Protein AF-A0A6L4WXN9-F1 (afdb_monomer_lite)

Foldseek 3Di:
DPDPVVVVVVVLVDLQWDQDPVQRKTDGNPVDDAPSSVVVLCVVVVVCVVVVQDWDQDPNRIIGSDDDDDDPVVVVVVVVVLVVLLPAQEEECPDDDDRSYDYNPQWDKDFDADDDDPVQWQEEEDADLSLVVLVVVHDVPQQVHAYAYLASVSVVSSVSSNRHHDYYDPPSDQASSLVVCLVVQPPTQYEYRDAPDDDDCNVVSCVVSVGNYDYDHGIYIGGDPVSLPDDRDFLHEYEFQALVSQVSCVVRDDDDPNYAAEYLDDRNVVSHPPPHDYHYFPHNDPNSSSVVVVVPD

Structure (mmCIF, N/CA/C/O backbone):
data_AF-A0A6L4WXN9-F1
#
_entry.id   AF-A0A6L4WXN9-F1
#
loop_
_atom_site.group_PDB
_atom_site.id
_atom_site.type_symbol
_atom_site.label_atom_id
_atom_site.label_alt_id
_atom_site.label_comp_id
_atom_site.label_asym_id
_atom_site.label_entity_id
_atom_site.label_seq_id
_atom_site.pdbx_PDB_ins_code
_atom_site.Cartn_x
_atom_site.Cartn_y
_atom_site.Cartn_z
_atom_site.occupancy
_atom_site.B_iso_or_equiv
_atom_site.auth_seq_id
_atom_site.auth_comp_id
_atom_site.auth_asym_id
_atom_site.auth_atom_id
_atom_site.pdbx_PDB_model_num
ATOM 1 N N . MET A 1 1 ? 21.691 -17.950 28.953 1.00 44.75 1 MET A N 1
ATOM 2 C CA . MET A 1 1 ? 20.361 -18.224 28.371 1.00 44.75 1 MET A CA 1
ATOM 3 C C . MET A 1 1 ? 20.438 -17.814 26.908 1.00 44.75 1 MET A C 1
ATOM 5 O O . MET A 1 1 ? 20.711 -16.650 26.653 1.00 44.75 1 MET A O 1
ATOM 9 N N . ASN A 1 2 ? 20.356 -18.752 25.961 1.00 53.41 2 ASN A N 1
ATOM 10 C CA . ASN A 1 2 ? 20.457 -18.426 24.533 1.00 53.41 2 ASN A CA 1
ATOM 11 C C . ASN A 1 2 ? 19.121 -17.820 24.085 1.00 53.41 2 ASN A C 1
ATOM 13 O O . ASN A 1 2 ? 18.179 -18.547 23.780 1.00 53.41 2 ASN A O 1
ATOM 17 N N . ILE A 1 3 ? 19.009 -16.492 24.129 1.00 63.72 3 ILE A N 1
ATOM 18 C CA . ILE A 1 3 ? 17.813 -15.795 23.655 1.00 63.72 3 ILE A CA 1
ATOM 19 C C . ILE A 1 3 ? 17.766 -15.934 22.135 1.00 63.72 3 ILE A C 1
ATOM 21 O O . ILE A 1 3 ? 18.670 -15.490 21.425 1.00 63.72 3 ILE A O 1
ATOM 25 N N . ASN A 1 4 ? 16.699 -16.545 21.623 1.00 78.62 4 ASN A N 1
ATOM 26 C CA . ASN A 1 4 ? 16.418 -16.547 20.198 1.00 78.62 4 ASN A CA 1
ATOM 27 C C . ASN A 1 4 ? 16.046 -15.118 19.776 1.00 78.62 4 ASN A C 1
ATOM 29 O O . ASN A 1 4 ? 14.919 -14.670 19.994 1.00 78.62 4 ASN A O 1
ATOM 33 N N . ILE A 1 5 ? 17.001 -14.399 19.176 1.00 75.75 5 ILE A N 1
ATOM 34 C CA . ILE A 1 5 ? 16.841 -12.996 18.757 1.00 75.75 5 ILE A CA 1
ATOM 35 C C . ILE A 1 5 ? 15.572 -12.819 17.916 1.00 75.75 5 ILE A C 1
ATOM 37 O O . ILE A 1 5 ? 14.841 -11.852 18.101 1.00 75.75 5 ILE A O 1
ATOM 41 N N . LYS A 1 6 ? 15.243 -13.777 17.044 1.00 75.00 6 LYS A N 1
ATOM 42 C CA . LYS A 1 6 ? 14.054 -13.696 16.190 1.00 75.00 6 LYS A CA 1
ATOM 43 C C . LYS A 1 6 ? 12.753 -13.710 16.998 1.00 75.00 6 LYS A C 1
ATOM 45 O O . LYS A 1 6 ? 11.853 -12.923 16.712 1.00 75.00 6 LYS A O 1
ATOM 50 N N . GLU A 1 7 ? 12.640 -14.584 17.995 1.00 79.44 7 GLU A N 1
ATOM 51 C CA . GLU A 1 7 ? 11.461 -14.643 18.873 1.00 79.44 7 GLU A CA 1
ATOM 52 C C . GLU A 1 7 ? 11.371 -13.416 19.775 1.00 79.44 7 GLU A C 1
ATOM 54 O O . GLU A 1 7 ? 10.298 -12.826 19.913 1.00 79.44 7 GLU A O 1
ATOM 59 N N . PHE A 1 8 ? 12.511 -12.979 20.309 1.00 83.69 8 PHE A N 1
ATOM 60 C CA . PHE A 1 8 ? 12.607 -11.763 21.101 1.00 83.69 8 PHE A CA 1
ATOM 61 C C . PHE A 1 8 ? 12.123 -10.539 20.317 1.00 83.69 8 PHE A C 1
ATOM 63 O O . PHE A 1 8 ? 11.223 -9.836 20.768 1.00 83.69 8 PHE A O 1
ATOM 70 N N . ILE A 1 9 ? 12.635 -10.322 19.105 1.00 80.75 9 ILE A N 1
ATOM 71 C CA . ILE A 1 9 ? 12.202 -9.216 18.246 1.00 80.75 9 ILE A CA 1
ATOM 72 C C . ILE A 1 9 ? 10.716 -9.321 17.907 1.00 80.75 9 ILE A C 1
ATOM 74 O O . ILE A 1 9 ? 10.008 -8.314 17.960 1.00 80.75 9 ILE A O 1
ATOM 78 N N . LYS A 1 10 ? 10.218 -10.525 17.605 1.00 79.00 10 LYS A N 1
ATOM 79 C CA . LYS A 1 10 ? 8.794 -10.733 17.317 1.00 79.00 10 LYS A CA 1
ATOM 80 C C . LYS A 1 10 ? 7.913 -10.318 18.500 1.00 79.00 10 LYS A C 1
ATOM 82 O O . LYS A 1 10 ? 6.868 -9.713 18.283 1.00 79.00 10 LYS A O 1
ATOM 87 N N . SER A 1 11 ? 8.353 -10.564 19.737 1.00 81.19 11 SER A N 1
ATOM 88 C CA . SER A 1 11 ? 7.629 -10.156 20.952 1.00 81.19 11 SER A CA 1
ATOM 89 C C . SER A 1 11 ? 7.517 -8.635 21.126 1.00 81.19 11 SER A C 1
ATOM 91 O O . SER A 1 11 ? 6.593 -8.146 21.777 1.00 81.19 11 SER A O 1
ATOM 93 N N . LEU A 1 12 ? 8.418 -7.861 20.510 1.00 82.06 12 LEU A N 1
ATOM 94 C CA . LEU A 1 12 ? 8.406 -6.404 20.615 1.00 82.06 12 LEU A CA 1
ATOM 95 C C . LEU A 1 12 ? 7.290 -5.752 19.785 1.00 82.06 12 LEU A C 1
ATOM 97 O O . LEU A 1 12 ? 7.086 -4.545 19.943 1.00 82.06 12 LEU A O 1
ATOM 101 N N . ASN A 1 13 ? 6.558 -6.507 18.951 1.00 78.88 13 ASN A N 1
ATOM 102 C CA . ASN A 1 13 ? 5.480 -6.010 18.084 1.00 78.88 13 ASN A CA 1
ATOM 103 C C . ASN A 1 13 ? 5.895 -4.740 17.321 1.00 78.88 13 ASN A C 1
ATOM 105 O O . ASN A 1 13 ? 5.209 -3.717 17.364 1.00 78.88 13 ASN A O 1
ATOM 109 N N . LEU A 1 14 ? 7.076 -4.794 16.698 1.00 81.25 14 LEU A N 1
ATOM 110 C CA . LEU A 1 14 ? 7.638 -3.680 15.941 1.00 81.25 14 LEU A CA 1
ATOM 111 C C . LEU A 1 14 ? 6.833 -3.462 14.665 1.00 81.25 14 LEU A C 1
ATOM 113 O O . LEU A 1 14 ? 6.470 -4.412 13.975 1.00 81.25 14 LEU A O 1
ATOM 117 N N . ILE A 1 15 ? 6.577 -2.201 14.351 1.00 78.44 15 ILE A N 1
ATOM 118 C CA . ILE A 1 15 ? 5.863 -1.800 13.152 1.00 78.44 15 ILE A CA 1
ATOM 119 C C . ILE A 1 15 ? 6.878 -1.304 12.118 1.00 78.44 15 ILE A C 1
ATOM 121 O O . ILE A 1 15 ? 6.861 -1.770 10.988 1.00 78.44 15 ILE A O 1
ATOM 125 N N . PHE A 1 16 ? 7.783 -0.392 12.470 1.00 83.19 16 PHE A N 1
ATOM 126 C CA . PHE A 1 16 ? 8.691 0.321 11.559 1.00 83.19 16 PHE A CA 1
ATOM 127 C C . PHE A 1 16 ? 10.079 -0.310 11.397 1.00 83.19 16 PHE A C 1
ATOM 129 O O . PHE A 1 16 ? 10.868 0.175 10.586 1.00 83.19 16 PHE A O 1
ATOM 136 N N . TYR A 1 17 ? 10.372 -1.375 12.137 1.00 83.50 17 TYR A N 1
ATOM 137 C CA . TYR A 1 17 ? 11.600 -2.156 12.014 1.00 83.50 17 TYR A CA 1
ATOM 138 C C . TYR A 1 17 ? 11.269 -3.602 11.661 1.00 83.50 17 TYR A C 1
ATOM 140 O O . TYR A 1 17 ? 10.420 -4.218 12.302 1.00 83.50 17 TYR A O 1
ATOM 148 N N . GLU A 1 18 ? 11.956 -4.141 10.660 1.00 82.12 18 GLU A N 1
ATOM 149 C CA . GLU A 1 18 ? 11.780 -5.518 10.200 1.00 82.12 18 GLU A CA 1
ATOM 150 C C . GLU A 1 18 ? 13.085 -6.297 10.355 1.00 82.12 18 GLU A C 1
ATOM 152 O O . GLU A 1 18 ? 14.169 -5.770 10.108 1.00 82.12 18 GLU A O 1
ATOM 157 N N . PHE A 1 19 ? 12.981 -7.552 10.789 1.00 80.94 19 PHE A N 1
ATOM 158 C CA . PHE A 1 19 ? 14.138 -8.426 10.939 1.00 80.94 19 PHE A CA 1
ATOM 159 C C . PHE A 1 19 ? 14.488 -9.090 9.609 1.00 80.94 19 PHE A C 1
ATOM 161 O O . PHE A 1 19 ? 13.732 -9.927 9.111 1.00 80.94 19 PHE A O 1
ATOM 168 N N . ASP A 1 20 ? 15.656 -8.755 9.070 1.00 76.50 20 ASP A N 1
ATOM 169 C CA . ASP A 1 20 ? 16.259 -9.453 7.944 1.00 76.50 20 ASP A CA 1
ATOM 170 C C . ASP A 1 20 ? 17.025 -10.674 8.459 1.00 76.50 20 ASP A C 1
ATOM 172 O O . ASP A 1 20 ? 18.078 -10.564 9.094 1.00 76.50 20 ASP A O 1
ATOM 176 N N . SER A 1 21 ? 16.483 -11.860 8.182 1.00 70.25 21 SER A N 1
ATOM 177 C CA . SER A 1 21 ? 17.082 -13.125 8.599 1.00 70.25 21 SER A CA 1
ATOM 1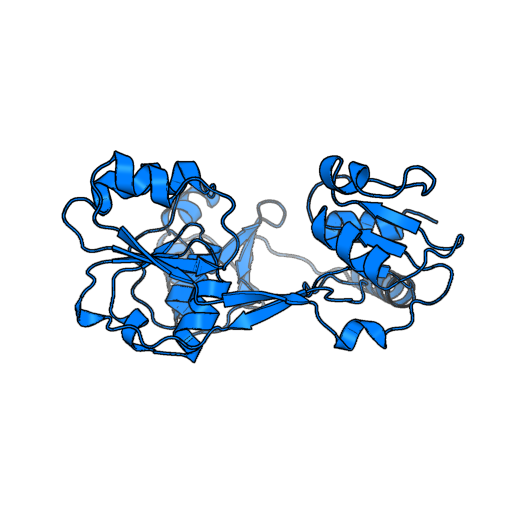78 C C . SER A 1 21 ? 18.353 -13.492 7.836 1.00 70.25 21 SER A C 1
ATOM 180 O O . SER A 1 21 ? 19.122 -14.305 8.345 1.00 70.25 21 SER A O 1
ATOM 182 N N . LYS A 1 22 ? 18.586 -12.933 6.641 1.00 70.12 22 LYS A N 1
ATOM 183 C CA . LYS A 1 22 ? 19.803 -13.189 5.857 1.00 70.12 22 LYS A CA 1
ATOM 184 C C . LYS A 1 22 ? 20.970 -12.397 6.420 1.00 70.12 22 LYS A C 1
ATOM 186 O O . LYS A 1 22 ? 22.024 -12.961 6.698 1.00 70.12 22 LYS A O 1
ATOM 191 N N . GLU A 1 23 ? 20.735 -11.111 6.648 1.00 72.81 23 GLU A N 1
ATOM 192 C CA . GLU A 1 23 ? 21.752 -10.187 7.155 1.00 72.81 23 GLU A CA 1
ATOM 193 C C . GLU A 1 23 ? 21.867 -10.212 8.685 1.00 72.81 23 GLU A C 1
ATOM 195 O O . GLU A 1 23 ? 22.780 -9.615 9.252 1.00 72.81 23 GLU A O 1
ATOM 200 N N . ASN A 1 24 ? 20.951 -10.911 9.367 1.00 79.31 24 ASN A N 1
ATOM 201 C CA . ASN A 1 24 ? 20.825 -10.918 10.822 1.00 79.31 24 ASN A CA 1
ATOM 202 C C . ASN A 1 24 ? 20.836 -9.480 11.368 1.00 79.31 24 ASN A C 1
ATOM 204 O O . ASN A 1 24 ? 21.720 -9.079 12.133 1.00 79.31 24 ASN A O 1
ATOM 208 N N . SER A 1 25 ? 19.878 -8.682 10.895 1.00 84.31 25 SER A N 1
ATOM 209 C CA . SER A 1 25 ? 19.780 -7.256 11.204 1.00 84.31 25 SER A CA 1
ATOM 210 C C . SER A 1 25 ? 18.328 -6.793 11.312 1.00 84.31 25 SER A C 1
ATOM 212 O O . SER A 1 25 ? 17.415 -7.442 10.809 1.00 84.31 25 SER A O 1
ATOM 214 N N . LEU A 1 26 ? 18.101 -5.670 11.991 1.00 85.56 26 LEU A N 1
ATOM 215 C CA . LEU A 1 26 ? 16.833 -4.947 11.969 1.00 85.56 26 LEU A CA 1
ATOM 216 C C . LEU A 1 26 ? 16.959 -3.749 11.049 1.00 85.56 26 LEU A C 1
ATOM 218 O O . LEU A 1 26 ? 17.677 -2.792 11.352 1.00 85.56 26 LEU A O 1
ATOM 222 N N . ILE A 1 27 ? 16.215 -3.793 9.957 1.00 82.94 27 ILE A N 1
ATOM 223 C CA . ILE A 1 27 ? 16.202 -2.752 8.944 1.00 82.94 27 ILE A CA 1
ATOM 224 C C . ILE A 1 27 ? 15.056 -1.801 9.261 1.00 82.94 27 ILE A C 1
ATOM 226 O O . ILE A 1 27 ? 13.912 -2.214 9.468 1.00 82.94 27 ILE A O 1
ATOM 230 N N . LYS A 1 28 ? 15.368 -0.506 9.307 1.00 82.12 28 LYS A N 1
ATOM 231 C CA . LYS A 1 28 ? 14.353 0.537 9.443 1.00 82.12 28 LYS A CA 1
ATOM 232 C C . LYS A 1 28 ? 13.611 0.693 8.120 1.00 82.12 28 LYS A C 1
ATOM 234 O O . LYS A 1 28 ? 14.241 0.845 7.075 1.00 82.12 28 LYS A O 1
ATOM 239 N N . ASP A 1 29 ? 12.288 0.759 8.172 1.00 74.12 29 ASP A N 1
ATOM 240 C CA . ASP A 1 29 ? 11.476 1.122 7.014 1.00 74.12 29 ASP A CA 1
ATOM 241 C C . ASP A 1 29 ? 11.833 2.543 6.540 1.00 74.12 29 ASP A C 1
ATOM 243 O O . ASP A 1 29 ? 11.636 3.530 7.254 1.00 74.12 29 ASP A O 1
ATOM 247 N N . VAL A 1 30 ? 12.406 2.640 5.340 1.00 73.38 30 VAL A N 1
ATOM 248 C CA . VAL A 1 30 ? 12.910 3.896 4.765 1.00 73.38 30 VAL A CA 1
ATOM 249 C C . VAL A 1 30 ? 11.799 4.827 4.290 1.00 73.38 30 VAL A C 1
ATOM 251 O O . VAL A 1 30 ? 12.045 6.024 4.145 1.00 73.38 30 VAL A O 1
ATOM 254 N N . ASP A 1 31 ? 10.582 4.310 4.096 1.00 66.25 31 ASP A N 1
ATOM 255 C CA . ASP A 1 31 ? 9.431 5.115 3.682 1.00 66.25 31 ASP A CA 1
ATOM 256 C C . ASP A 1 31 ? 8.928 6.029 4.820 1.00 66.25 31 ASP A C 1
ATOM 258 O O . ASP A 1 31 ? 8.102 6.912 4.579 1.00 66.25 31 ASP A O 1
ATOM 262 N N . TYR A 1 32 ? 9.421 5.846 6.055 1.00 67.12 32 TYR A N 1
ATOM 263 C CA . TYR A 1 32 ? 8.976 6.577 7.240 1.00 67.12 32 TYR A CA 1
ATOM 264 C C . TYR A 1 32 ? 10.154 7.154 8.043 1.00 67.12 32 TYR A C 1
ATOM 266 O O . TYR A 1 32 ? 11.149 6.493 8.335 1.00 67.12 32 TYR A O 1
ATOM 274 N N . SER A 1 33 ? 10.022 8.413 8.468 1.00 71.38 33 SER A N 1
ATOM 275 C CA . SER A 1 33 ? 10.980 9.079 9.363 1.00 71.38 33 SER A CA 1
ATOM 276 C C . SER A 1 33 ? 10.250 10.048 10.294 1.00 71.38 33 SER A C 1
ATOM 278 O O . SER A 1 33 ? 10.346 11.268 10.168 1.00 71.38 33 SER A O 1
ATOM 280 N N . ASN A 1 34 ? 9.503 9.490 11.243 1.00 73.00 34 ASN A N 1
ATOM 281 C CA . ASN A 1 34 ? 8.628 10.229 12.157 1.00 73.00 34 ASN A CA 1
ATOM 282 C C . ASN A 1 34 ? 8.963 9.942 13.640 1.00 73.00 34 ASN A C 1
ATOM 284 O O . ASN A 1 34 ? 9.868 9.162 13.958 1.00 73.00 34 ASN A O 1
ATOM 288 N N . LYS A 1 35 ? 8.229 10.563 14.573 1.00 81.12 35 LYS A N 1
ATOM 289 C CA . LYS A 1 35 ? 8.385 10.333 16.024 1.00 81.12 35 LYS A CA 1
ATOM 290 C C . LYS A 1 35 ? 8.247 8.851 16.404 1.00 81.12 35 LYS A C 1
ATOM 292 O O . LYS A 1 35 ? 9.012 8.376 17.237 1.00 81.12 35 LYS A O 1
ATOM 297 N N . HIS A 1 36 ? 7.338 8.116 15.770 1.00 77.75 36 HIS A N 1
ATOM 298 C CA . HIS A 1 36 ? 7.089 6.696 16.042 1.00 77.75 36 HIS A CA 1
ATOM 299 C C . HIS A 1 36 ? 8.267 5.807 15.629 1.00 77.75 36 HIS A C 1
ATOM 301 O O . HIS A 1 36 ? 8.671 4.951 16.408 1.00 77.75 36 HIS A O 1
ATOM 307 N N . THR A 1 37 ? 8.915 6.084 14.490 1.00 81.12 37 THR A N 1
ATOM 308 C CA . THR A 1 37 ? 10.164 5.393 14.102 1.00 81.12 37 THR A CA 1
ATOM 309 C C . THR A 1 37 ? 11.282 5.611 15.127 1.00 81.12 37 THR A C 1
ATOM 311 O O . THR A 1 37 ? 12.049 4.695 15.414 1.00 81.12 37 THR A O 1
ATOM 314 N N . LYS A 1 38 ? 11.362 6.807 15.737 1.00 83.69 38 LYS A N 1
ATOM 315 C CA . LYS A 1 38 ? 12.327 7.095 16.812 1.00 83.69 38 LYS A CA 1
ATOM 316 C C . LYS A 1 38 ? 11.975 6.337 18.094 1.00 83.69 38 LYS A C 1
ATOM 318 O O . LYS A 1 38 ? 12.869 5.782 18.719 1.00 83.69 38 LYS A O 1
ATOM 323 N N . LEU A 1 39 ? 10.696 6.304 18.474 1.00 84.31 39 LEU A N 1
ATOM 324 C CA . LEU A 1 39 ? 10.226 5.578 19.658 1.00 84.31 39 LEU A CA 1
ATOM 325 C C . LEU A 1 39 ? 10.490 4.075 19.550 1.00 84.31 39 LEU A C 1
ATOM 327 O O . LEU A 1 39 ? 10.965 3.482 20.512 1.00 84.31 39 LEU A O 1
ATOM 331 N N . GLU A 1 40 ? 10.241 3.466 18.391 1.00 86.94 40 GLU A N 1
ATOM 332 C CA . GLU A 1 40 ? 10.580 2.057 18.184 1.00 86.94 40 GLU A CA 1
ATOM 333 C C . GLU A 1 40 ? 12.079 1.810 18.201 1.00 86.94 40 GLU A C 1
ATOM 335 O O . GLU A 1 40 ? 12.514 0.868 18.851 1.00 86.94 40 GLU A O 1
ATOM 340 N N . PHE A 1 41 ? 12.877 2.677 17.573 1.00 89.56 41 PHE A N 1
ATOM 341 C CA . PHE A 1 41 ? 14.331 2.586 17.676 1.00 89.56 41 PHE A CA 1
ATOM 342 C C . PHE A 1 41 ? 14.793 2.581 19.142 1.00 89.56 41 PHE A C 1
ATOM 344 O O . PHE A 1 41 ? 15.552 1.700 19.534 1.00 89.56 41 PHE A O 1
ATOM 351 N N . PHE A 1 42 ? 14.290 3.508 19.968 1.00 89.69 42 PHE A N 1
ATOM 352 C CA . PHE A 1 42 ? 14.603 3.542 21.401 1.00 89.69 42 PHE A CA 1
ATOM 353 C C . PHE A 1 42 ? 14.101 2.305 22.145 1.00 89.69 42 PHE A C 1
ATOM 355 O O . PHE A 1 42 ? 14.816 1.775 22.988 1.00 89.69 42 PHE A O 1
ATOM 362 N N . LYS A 1 43 ? 12.897 1.819 21.825 1.00 90.19 43 LYS A N 1
ATOM 363 C CA . LYS A 1 43 ? 12.353 0.581 22.392 1.00 90.19 43 LYS A CA 1
ATOM 364 C C . LYS A 1 43 ? 13.298 -0.588 22.110 1.00 90.19 43 LYS A C 1
ATOM 366 O O . LYS A 1 43 ? 13.687 -1.288 23.037 1.00 90.19 43 LYS A O 1
ATOM 371 N N . ILE A 1 44 ? 13.694 -0.776 20.853 1.00 90.56 44 ILE A N 1
ATOM 372 C CA . ILE A 1 44 ? 14.570 -1.871 20.428 1.00 90.56 44 ILE A CA 1
ATOM 373 C C . ILE A 1 44 ? 15.911 -1.800 21.157 1.00 90.56 44 ILE A C 1
ATOM 375 O O . ILE A 1 44 ? 16.304 -2.771 21.796 1.00 90.56 44 ILE A O 1
ATOM 379 N N . THR A 1 45 ? 16.600 -0.658 21.103 1.00 88.81 45 THR A N 1
ATOM 380 C CA . THR A 1 45 ? 17.938 -0.524 21.699 1.00 88.81 45 THR A CA 1
ATOM 381 C C . THR A 1 45 ? 17.912 -0.624 23.221 1.00 88.81 45 THR A C 1
ATOM 383 O O . THR A 1 45 ? 18.831 -1.204 23.799 1.00 88.81 45 THR A O 1
ATOM 386 N N . TYR A 1 46 ? 16.842 -0.154 23.873 1.00 89.44 46 TYR A N 1
ATOM 387 C CA . TYR A 1 46 ? 16.619 -0.347 25.306 1.00 89.44 46 TYR A CA 1
ATOM 388 C C . TYR A 1 46 ? 16.490 -1.832 25.660 1.00 89.44 46 TYR A C 1
ATOM 390 O O . TYR A 1 46 ? 17.207 -2.323 26.530 1.00 89.44 46 TYR A O 1
ATOM 398 N N . TYR A 1 47 ? 15.607 -2.563 24.973 1.00 88.94 47 TYR A N 1
ATOM 399 C CA . TYR A 1 47 ? 15.362 -3.975 25.266 1.00 88.94 47 TYR A CA 1
ATOM 400 C C . TYR A 1 47 ? 16.571 -4.856 24.917 1.00 88.94 47 TYR A C 1
ATOM 402 O O . TYR A 1 47 ? 16.915 -5.734 25.703 1.00 88.94 47 TYR A O 1
ATOM 410 N N . LEU A 1 48 ? 17.269 -4.594 23.804 1.00 87.62 48 LEU A N 1
ATOM 411 C CA . LEU A 1 48 ? 18.517 -5.291 23.465 1.00 87.62 48 LEU A CA 1
ATOM 412 C C . LEU A 1 48 ? 19.590 -5.087 24.543 1.00 87.62 48 LEU A C 1
ATOM 414 O O . LEU A 1 48 ? 20.216 -6.051 24.976 1.00 87.62 48 LEU A O 1
ATOM 418 N N . SER A 1 49 ? 19.755 -3.849 25.021 1.00 84.62 49 SER A N 1
ATOM 419 C CA . SER A 1 49 ? 20.691 -3.529 26.108 1.00 84.62 49 SER A CA 1
ATOM 420 C C . SER A 1 49 ? 20.309 -4.223 27.417 1.00 84.62 49 SER A C 1
ATOM 422 O O . SER A 1 49 ? 21.170 -4.781 28.095 1.00 84.62 49 SER A O 1
ATOM 424 N N . LYS A 1 50 ? 19.014 -4.223 27.764 1.00 87.88 50 LYS A N 1
ATOM 425 C CA . LYS A 1 50 ? 18.484 -4.857 28.979 1.00 87.88 50 LYS A CA 1
ATOM 426 C C . LYS A 1 50 ? 18.768 -6.362 29.011 1.00 87.88 50 LYS A C 1
ATOM 428 O O . LYS A 1 50 ? 19.201 -6.872 30.039 1.00 87.88 50 LYS A O 1
ATOM 433 N N . GLU A 1 51 ? 18.591 -7.038 27.879 1.00 86.56 51 GLU A N 1
ATOM 434 C CA . GLU A 1 51 ? 18.864 -8.472 27.719 1.00 86.56 51 GLU A CA 1
ATOM 435 C C . GLU A 1 51 ? 20.342 -8.786 27.413 1.00 86.56 51 GLU A C 1
ATOM 437 O O . GLU A 1 51 ? 20.696 -9.940 27.176 1.00 86.56 51 GLU A O 1
ATOM 442 N N . ARG A 1 52 ? 21.223 -7.772 27.423 1.00 84.62 52 ARG A N 1
ATOM 443 C CA . ARG A 1 52 ? 22.665 -7.887 27.127 1.00 84.62 52 ARG A CA 1
ATOM 444 C C . ARG A 1 52 ? 22.965 -8.522 25.760 1.00 84.62 52 ARG A C 1
ATOM 446 O O . ARG A 1 52 ? 23.954 -9.236 25.607 1.00 84.62 52 ARG A O 1
ATOM 453 N N . ILE A 1 53 ? 22.124 -8.256 24.762 1.00 84.50 53 ILE A N 1
ATOM 454 C CA . ILE A 1 53 ? 22.326 -8.716 23.383 1.00 84.50 53 ILE A CA 1
ATOM 455 C C . ILE A 1 53 ? 23.261 -7.721 22.676 1.00 84.50 53 ILE A C 1
ATOM 457 O O . ILE A 1 53 ? 22.927 -6.537 22.624 1.00 84.50 53 ILE A O 1
ATOM 461 N N . PRO A 1 54 ? 24.410 -8.149 22.118 1.00 82.50 54 PRO A N 1
ATOM 462 C CA . PRO A 1 54 ? 25.318 -7.252 21.409 1.00 82.50 54 PRO A CA 1
ATOM 463 C C . PRO A 1 54 ? 24.717 -6.804 20.072 1.00 82.50 54 PRO A C 1
ATOM 465 O O . PRO A 1 54 ? 24.171 -7.611 19.317 1.00 82.50 54 PRO A O 1
ATOM 468 N N . PHE A 1 55 ? 24.835 -5.513 19.767 1.00 87.19 55 PHE A N 1
ATOM 469 C CA . PHE A 1 55 ? 24.374 -4.938 18.507 1.00 87.19 55 PHE A CA 1
ATOM 470 C C . PHE A 1 55 ? 25.207 -3.720 18.111 1.00 87.19 55 PHE A C 1
ATOM 472 O O . PHE A 1 55 ? 25.746 -3.019 18.964 1.00 87.19 55 PHE A O 1
ATOM 479 N N . ASN A 1 56 ? 25.239 -3.431 16.813 1.00 85.19 56 ASN A N 1
ATOM 480 C CA . ASN A 1 56 ? 25.786 -2.199 16.258 1.00 85.19 56 ASN A CA 1
ATOM 481 C C . ASN A 1 56 ? 24.681 -1.409 15.562 1.00 85.19 56 ASN A C 1
ATOM 483 O O . ASN A 1 56 ? 23.778 -1.988 14.962 1.00 85.19 56 ASN A O 1
ATOM 487 N N . VAL A 1 57 ? 24.757 -0.079 15.614 1.00 84.19 57 VAL A N 1
ATOM 488 C CA . VAL A 1 57 ? 23.848 0.803 14.872 1.00 84.19 57 VAL A CA 1
ATOM 489 C C . VAL A 1 57 ? 24.634 1.486 13.766 1.00 84.19 57 VAL A C 1
ATOM 491 O O . VAL A 1 57 ? 25.550 2.261 14.035 1.00 84.19 57 VAL A O 1
ATOM 494 N N . VAL A 1 58 ? 24.271 1.214 12.517 1.00 83.06 58 VAL A N 1
ATOM 495 C CA . VAL A 1 58 ? 24.882 1.868 11.354 1.00 83.06 58 VAL A CA 1
ATOM 496 C C . VAL A 1 58 ? 24.151 3.172 10.998 1.00 83.06 58 VAL A C 1
ATOM 498 O O . VAL A 1 58 ? 23.113 3.518 11.565 1.00 83.06 58 VAL A O 1
ATOM 501 N N . LYS A 1 59 ? 24.719 3.948 10.064 1.00 74.75 59 LYS A N 1
ATOM 502 C CA . LYS A 1 59 ? 24.343 5.350 9.785 1.00 74.75 59 LYS A CA 1
ATOM 503 C C . LYS A 1 59 ? 22.866 5.565 9.415 1.00 74.75 59 LYS A C 1
ATOM 505 O O . LYS A 1 59 ? 22.307 6.618 9.710 1.00 74.75 59 LYS A O 1
ATOM 510 N N . ASP A 1 60 ? 22.226 4.593 8.777 1.00 75.81 60 ASP A N 1
ATOM 511 C CA . ASP A 1 60 ? 20.809 4.631 8.380 1.00 75.81 60 ASP A CA 1
ATOM 512 C C . ASP A 1 60 ? 19.833 4.222 9.507 1.00 75.81 60 ASP A C 1
ATOM 514 O O . ASP A 1 60 ? 18.607 4.312 9.339 1.00 75.81 60 ASP A O 1
ATOM 518 N N . LYS A 1 61 ? 20.383 3.891 10.685 1.00 82.06 61 LYS A N 1
ATOM 519 C CA . LYS A 1 61 ? 19.728 3.313 11.867 1.00 82.06 61 LYS A CA 1
ATOM 520 C C . LYS A 1 61 ? 19.334 1.844 11.730 1.00 82.06 61 LYS A C 1
ATOM 522 O O . LYS A 1 61 ? 18.494 1.392 12.509 1.00 82.06 61 LYS A O 1
ATOM 527 N N . THR A 1 62 ? 19.924 1.116 10.785 1.00 83.19 62 THR A N 1
ATOM 528 C CA . THR A 1 62 ? 19.886 -0.349 10.774 1.00 83.19 62 THR A CA 1
ATOM 529 C C . THR A 1 62 ? 20.677 -0.881 11.972 1.00 83.19 62 THR A C 1
ATOM 531 O O . THR A 1 62 ? 21.737 -0.349 12.315 1.00 83.19 62 THR A O 1
ATOM 534 N N . ILE A 1 63 ? 20.134 -1.896 12.643 1.00 87.88 63 ILE A N 1
ATOM 535 C CA . ILE A 1 63 ? 20.746 -2.518 13.823 1.00 87.88 63 ILE A CA 1
ATOM 536 C C . ILE A 1 63 ? 21.279 -3.883 13.407 1.00 87.88 63 ILE A C 1
ATOM 538 O O . ILE A 1 63 ? 20.498 -4.748 13.026 1.00 87.88 63 ILE A O 1
ATOM 542 N N . THR A 1 64 ? 22.591 -4.085 13.453 1.00 85.38 64 THR A N 1
ATOM 543 C CA . THR A 1 64 ? 23.224 -5.344 13.044 1.00 85.38 64 THR A CA 1
ATOM 544 C C . THR A 1 64 ? 23.663 -6.150 14.258 1.00 85.38 64 THR A C 1
ATOM 546 O O . THR A 1 64 ? 24.131 -5.598 15.254 1.00 85.38 64 THR A O 1
ATOM 549 N N . PHE A 1 65 ? 23.532 -7.474 14.165 1.00 80.69 65 PHE A N 1
ATOM 550 C CA . PHE A 1 65 ? 23.949 -8.410 15.215 1.00 80.69 65 PHE A CA 1
ATOM 551 C C . PHE A 1 65 ? 25.290 -9.106 14.889 1.00 80.69 65 PHE A C 1
ATOM 553 O O . PHE A 1 65 ? 25.659 -10.078 15.542 1.00 80.69 65 PHE A O 1
ATOM 560 N N . LYS A 1 66 ? 26.021 -8.630 13.865 1.00 70.88 66 LYS A N 1
ATOM 561 C CA . LYS A 1 66 ? 27.366 -9.087 13.461 1.00 70.88 66 LYS A CA 1
ATOM 562 C C . LYS A 1 66 ? 28.305 -7.898 13.216 1.00 70.88 66 LYS A C 1
ATOM 564 O O . LYS A 1 66 ? 27.863 -6.841 12.761 1.00 70.88 66 LYS A O 1
ATOM 569 N N . GLU A 1 67 ? 29.600 -8.098 13.461 1.00 51.31 67 GLU A N 1
ATOM 570 C CA . GLU A 1 67 ? 30.666 -7.227 12.953 1.00 51.31 67 GLU A CA 1
ATOM 571 C C . GLU A 1 67 ? 30.839 -7.479 11.448 1.00 51.31 67 GLU A C 1
ATOM 573 O O . GLU A 1 67 ? 31.235 -8.565 11.031 1.00 51.31 67 GLU A O 1
ATOM 578 N N . THR A 1 68 ? 30.501 -6.505 10.607 1.00 51.41 68 THR A N 1
ATOM 579 C CA . THR A 1 68 ? 30.701 -6.606 9.153 1.00 51.41 68 THR A CA 1
ATOM 580 C C . THR A 1 68 ? 32.001 -5.917 8.750 1.00 51.41 68 THR A C 1
ATOM 582 O O . THR A 1 68 ? 32.100 -4.689 8.828 1.00 51.41 68 THR A O 1
ATOM 585 N N . SER A 1 69 ? 32.983 -6.685 8.271 1.00 47.16 69 SER A N 1
ATOM 586 C CA . SER A 1 69 ? 34.145 -6.160 7.549 1.00 47.16 69 SER A CA 1
ATOM 587 C C . SER A 1 69 ? 33.723 -5.740 6.131 1.00 47.16 69 SER A C 1
ATOM 589 O O . SER A 1 69 ? 33.204 -6.527 5.346 1.00 47.16 69 SER A O 1
ATOM 591 N N . PHE A 1 70 ? 33.893 -4.459 5.797 1.00 49.19 70 PHE A N 1
ATOM 592 C CA . PHE A 1 70 ? 33.492 -3.892 4.504 1.00 49.19 70 PHE A CA 1
ATOM 593 C C . PHE A 1 70 ? 34.579 -4.113 3.431 1.00 49.19 70 PHE A C 1
ATOM 595 O O . PHE A 1 70 ? 35.666 -3.550 3.546 1.00 49.19 70 PHE A O 1
ATOM 602 N N . ASN A 1 71 ? 34.291 -4.857 2.352 1.00 51.47 71 ASN A N 1
ATOM 603 C CA . ASN A 1 71 ? 35.232 -5.081 1.240 1.00 51.47 71 ASN A CA 1
ATOM 604 C C . ASN A 1 71 ? 35.013 -4.089 0.072 1.00 51.47 71 ASN A C 1
ATOM 606 O O . ASN A 1 71 ? 33.933 -3.994 -0.512 1.00 51.47 71 ASN A O 1
ATOM 610 N N . ILE A 1 72 ? 36.054 -3.335 -0.293 1.00 52.47 72 ILE A N 1
ATOM 611 C CA . ILE A 1 72 ? 36.015 -2.262 -1.308 1.00 52.47 72 ILE A CA 1
ATOM 612 C C . ILE A 1 72 ? 35.820 -2.801 -2.737 1.00 52.47 72 ILE A C 1
ATOM 614 O O . ILE A 1 72 ? 35.160 -2.148 -3.549 1.00 52.47 72 ILE A O 1
ATOM 618 N N . LYS A 1 73 ? 36.337 -3.999 -3.050 1.00 53.16 73 LYS A N 1
ATOM 619 C CA . LYS A 1 73 ? 36.192 -4.611 -4.389 1.00 53.16 73 LYS A CA 1
ATOM 620 C C . LYS A 1 73 ? 34.729 -4.889 -4.738 1.00 53.16 73 LYS A C 1
ATOM 622 O O . LYS A 1 73 ? 34.304 -4.665 -5.870 1.00 53.16 73 LYS A O 1
ATOM 627 N N . GLU A 1 74 ? 33.951 -5.307 -3.747 1.00 53.31 74 GLU A N 1
ATOM 628 C CA . GLU A 1 74 ? 32.534 -5.622 -3.903 1.00 53.31 74 GLU A CA 1
ATOM 629 C C . GLU A 1 74 ? 31.724 -4.362 -4.252 1.00 53.31 74 GLU A C 1
ATOM 631 O O . GLU A 1 74 ? 30.970 -4.355 -5.226 1.00 53.31 74 GLU A O 1
ATOM 636 N N . LYS A 1 75 ? 31.997 -3.229 -3.585 1.00 55.31 75 LYS A N 1
ATOM 637 C CA . LYS A 1 75 ? 31.382 -1.929 -3.919 1.00 55.31 75 LYS A CA 1
ATOM 638 C C . LYS A 1 75 ? 31.668 -1.474 -5.349 1.00 55.31 75 LYS A C 1
ATOM 640 O O . LYS A 1 75 ? 30.782 -0.911 -5.990 1.00 55.31 75 LYS A O 1
ATOM 645 N N . PHE A 1 76 ? 32.881 -1.704 -5.849 1.00 50.53 76 PHE A N 1
ATOM 646 C CA . PHE A 1 76 ? 33.250 -1.289 -7.203 1.00 50.53 76 PHE A CA 1
ATOM 647 C C . PHE A 1 76 ? 32.509 -2.110 -8.268 1.00 50.53 76 PHE A C 1
ATOM 649 O O . PHE A 1 76 ? 31.996 -1.549 -9.235 1.00 50.53 76 PHE A O 1
ATOM 656 N N . SER A 1 77 ? 32.367 -3.423 -8.054 1.00 56.62 77 SER A N 1
ATOM 657 C CA . SER A 1 77 ? 31.586 -4.292 -8.946 1.00 56.62 77 SER A CA 1
ATOM 658 C C . SER A 1 77 ? 30.100 -3.904 -8.994 1.00 56.62 77 SER A C 1
ATOM 660 O O . SER A 1 77 ? 29.549 -3.711 -10.078 1.00 56.62 77 SER A O 1
ATOM 662 N N . ILE A 1 78 ? 29.494 -3.648 -7.828 1.00 58.28 78 ILE A N 1
ATOM 663 C CA . ILE A 1 78 ? 28.112 -3.165 -7.696 1.00 58.28 78 ILE A CA 1
ATOM 664 C C . ILE A 1 78 ? 27.937 -1.812 -8.402 1.00 58.28 78 ILE A C 1
ATOM 666 O O . ILE A 1 78 ? 26.913 -1.564 -9.039 1.00 58.28 78 ILE A O 1
ATOM 670 N N . PHE A 1 79 ? 28.929 -0.920 -8.319 1.00 61.56 79 PHE A N 1
ATOM 671 C CA . PHE A 1 79 ? 28.889 0.379 -8.993 1.00 61.56 79 PHE A CA 1
ATOM 672 C C . PHE A 1 79 ? 28.881 0.246 -10.524 1.00 61.56 79 PHE A C 1
ATOM 674 O O . PHE A 1 79 ? 28.050 0.874 -11.185 1.00 61.56 79 PHE A O 1
ATOM 681 N N . ILE A 1 80 ? 29.750 -0.600 -11.088 1.00 62.34 80 ILE A N 1
ATOM 682 C CA . ILE A 1 80 ? 29.805 -0.849 -12.538 1.00 62.34 80 ILE A CA 1
ATOM 683 C C . ILE A 1 80 ? 28.494 -1.475 -13.030 1.00 62.34 80 ILE A C 1
ATOM 685 O O . ILE A 1 80 ? 27.929 -1.032 -14.035 1.00 62.34 80 ILE A O 1
ATOM 689 N N . GLU A 1 81 ? 27.980 -2.474 -12.312 1.00 69.00 81 GLU A N 1
ATOM 690 C CA . GLU A 1 81 ? 26.712 -3.121 -12.647 1.00 69.00 81 GLU A CA 1
ATOM 691 C C . GLU A 1 81 ? 25.545 -2.124 -12.605 1.00 69.00 81 GLU A C 1
ATOM 693 O O . GLU A 1 81 ? 24.719 -2.077 -13.522 1.00 69.00 81 GLU A O 1
ATOM 698 N N . ASN A 1 82 ? 25.524 -1.249 -11.597 1.00 66.81 82 ASN A N 1
ATOM 699 C CA . ASN A 1 82 ? 24.536 -0.186 -11.488 1.00 66.81 82 ASN A CA 1
ATOM 700 C C . ASN A 1 82 ? 24.574 0.777 -12.669 1.00 66.81 82 ASN A C 1
ATOM 702 O O . ASN A 1 82 ? 23.518 1.106 -13.210 1.00 66.81 82 ASN A O 1
ATOM 706 N N . PHE A 1 83 ? 25.765 1.201 -13.090 1.00 67.31 83 PHE A N 1
ATOM 707 C CA . PHE A 1 83 ? 25.914 2.110 -14.222 1.00 67.31 83 PHE A CA 1
ATOM 708 C C . PHE A 1 83 ? 25.426 1.466 -15.527 1.00 67.31 83 PHE A C 1
ATOM 710 O O . PHE A 1 83 ? 24.659 2.074 -16.276 1.00 67.31 83 PHE A O 1
ATOM 717 N N . LYS A 1 84 ? 25.790 0.197 -15.762 1.00 76.00 84 LYS A N 1
ATOM 718 C CA . LYS A 1 84 ? 25.359 -0.570 -16.940 1.00 76.00 84 LYS A CA 1
ATOM 719 C C . LYS A 1 84 ? 23.845 -0.785 -16.973 1.00 76.00 84 LYS A C 1
ATOM 721 O O . LYS A 1 84 ? 23.238 -0.684 -18.035 1.00 76.00 84 LYS A O 1
ATOM 726 N N . ASN A 1 85 ? 23.225 -1.089 -15.837 1.00 78.00 85 ASN A N 1
ATOM 727 C CA . ASN A 1 85 ? 21.792 -1.377 -15.785 1.00 78.00 85 ASN A CA 1
ATOM 728 C C . ASN A 1 85 ? 20.929 -0.109 -15.858 1.00 78.00 85 ASN A C 1
ATOM 730 O O . ASN A 1 85 ? 19.824 -0.165 -16.394 1.00 78.00 85 ASN A O 1
ATOM 734 N N . ASN A 1 86 ? 21.434 1.042 -15.404 1.00 72.38 86 ASN A N 1
ATOM 735 C CA . ASN A 1 86 ? 20.684 2.302 -15.418 1.00 72.38 86 ASN A CA 1
ATOM 736 C C . ASN A 1 86 ? 20.450 2.873 -16.833 1.00 72.38 86 ASN A C 1
ATOM 738 O O . ASN A 1 86 ? 19.528 3.661 -17.038 1.00 72.38 86 ASN A O 1
ATOM 742 N N . SER A 1 87 ? 21.256 2.471 -17.822 1.00 78.69 87 SER A N 1
ATOM 743 C CA . SER A 1 87 ? 21.074 2.872 -19.225 1.00 78.69 87 SER A CA 1
ATOM 744 C C . SER A 1 87 ? 19.981 2.073 -19.951 1.00 78.69 87 SER A C 1
ATOM 746 O O . SER A 1 87 ? 19.528 2.484 -21.022 1.00 78.69 87 SER A O 1
ATOM 748 N N . LYS A 1 88 ? 19.513 0.952 -19.378 1.00 88.00 88 LYS A N 1
ATOM 749 C CA . LYS A 1 88 ? 18.476 0.108 -19.986 1.00 88.00 88 LYS A CA 1
ATOM 750 C C . LYS A 1 88 ? 17.098 0.782 -19.929 1.00 88.00 88 LYS A C 1
ATOM 752 O O . LYS A 1 88 ? 16.727 1.461 -18.972 1.00 88.00 88 LYS A O 1
ATOM 757 N N . ASN A 1 89 ? 16.293 0.549 -20.962 1.00 95.06 89 ASN A N 1
ATOM 758 C CA . ASN A 1 89 ? 14.920 1.045 -21.049 1.00 95.06 89 ASN A CA 1
ATOM 759 C C . ASN A 1 89 ? 13.933 0.035 -20.450 1.00 95.06 89 ASN A C 1
ATOM 761 O O . ASN A 1 89 ? 13.230 -0.670 -21.170 1.00 95.06 89 ASN A O 1
ATOM 765 N N . ILE A 1 90 ? 13.905 -0.049 -19.119 1.00 96.19 90 ILE A N 1
ATOM 766 C CA . ILE A 1 90 ? 12.954 -0.884 -18.374 1.00 96.19 90 ILE A CA 1
ATOM 767 C C . ILE A 1 90 ? 11.840 0.011 -17.842 1.00 96.19 90 ILE A C 1
ATOM 769 O O . ILE A 1 90 ? 12.109 0.961 -17.110 1.00 96.19 90 ILE A O 1
ATOM 773 N N . PHE A 1 91 ? 10.594 -0.289 -18.201 1.00 96.75 91 PHE A N 1
ATOM 774 C CA . PHE A 1 91 ? 9.423 0.480 -17.804 1.00 96.75 91 PHE A CA 1
ATOM 775 C C . PHE A 1 91 ? 8.484 -0.346 -16.935 1.00 96.75 91 PHE A C 1
ATOM 777 O O . PHE A 1 91 ? 7.986 -1.391 -17.347 1.00 96.75 91 PHE A O 1
ATOM 784 N N . LEU A 1 92 ? 8.205 0.162 -15.740 1.00 94.69 92 LEU A N 1
ATOM 785 C CA . LEU A 1 92 ? 7.227 -0.374 -14.807 1.00 94.69 92 LEU A CA 1
ATOM 786 C C . LEU A 1 92 ? 5.939 0.447 -14.895 1.00 94.69 92 LEU A C 1
ATOM 788 O O . LEU A 1 92 ? 5.952 1.656 -14.664 1.00 94.69 92 LEU A O 1
ATOM 792 N N . LEU A 1 93 ? 4.818 -0.202 -15.215 1.00 94.50 93 LEU A N 1
ATOM 793 C CA . LEU A 1 93 ? 3.545 0.468 -15.521 1.00 94.50 93 LEU A CA 1
ATOM 794 C C . LEU A 1 93 ? 2.746 0.934 -14.281 1.00 94.50 93 LEU A C 1
ATOM 796 O O . LEU A 1 93 ? 1.514 0.994 -14.292 1.00 94.50 93 LEU A O 1
ATOM 800 N N . ASN A 1 94 ? 3.447 1.255 -13.193 1.00 86.56 94 ASN A N 1
ATOM 801 C CA . ASN A 1 94 ? 2.894 1.762 -11.938 1.00 86.56 94 ASN A CA 1
ATOM 802 C C . ASN A 1 94 ? 3.794 2.870 -11.354 1.00 86.56 94 ASN A C 1
ATOM 804 O O . ASN A 1 94 ? 4.801 3.243 -11.956 1.00 86.56 94 ASN A O 1
ATOM 808 N N . ASP A 1 95 ? 3.430 3.415 -10.194 1.00 83.38 95 ASP A N 1
ATOM 809 C CA . ASP A 1 95 ? 4.140 4.508 -9.515 1.00 83.38 95 ASP A CA 1
ATOM 810 C C . ASP A 1 95 ? 5.246 4.044 -8.544 1.00 83.38 95 ASP A C 1
ATOM 812 O O . ASP A 1 95 ? 5.943 4.877 -7.957 1.00 83.38 95 ASP A O 1
ATOM 816 N N . LYS A 1 96 ? 5.445 2.731 -8.377 1.00 82.44 96 LYS A N 1
ATOM 817 C CA . LYS A 1 96 ? 6.386 2.166 -7.405 1.00 82.44 96 LYS A CA 1
ATOM 818 C C . LYS A 1 96 ? 7.820 2.267 -7.889 1.00 82.44 96 LYS A C 1
ATOM 820 O O . LYS A 1 96 ? 8.174 1.770 -8.954 1.00 82.44 96 LYS A O 1
ATOM 825 N N . LYS A 1 97 ? 8.674 2.881 -7.076 1.00 81.44 97 LYS A N 1
ATOM 826 C CA . LYS A 1 97 ? 10.096 3.021 -7.383 1.00 81.44 97 LYS A CA 1
ATOM 827 C C . LYS A 1 97 ? 10.808 1.693 -7.162 1.00 81.44 97 LYS A C 1
ATOM 829 O O . LYS A 1 97 ? 10.772 1.141 -6.068 1.00 81.44 97 LYS A O 1
ATOM 834 N N . VAL A 1 98 ? 11.455 1.204 -8.212 1.00 81.25 98 VAL A N 1
ATOM 835 C CA . VAL A 1 98 ? 12.351 0.048 -8.173 1.00 81.25 98 VAL A CA 1
ATOM 836 C C . VAL A 1 98 ? 13.609 0.433 -8.929 1.00 81.25 98 VAL A C 1
ATOM 838 O O . VAL A 1 98 ? 13.533 1.082 -9.972 1.00 81.25 98 VAL A O 1
ATOM 841 N N . GLN A 1 99 ? 14.761 0.067 -8.379 1.00 79.19 99 GLN A N 1
ATOM 842 C CA . GLN A 1 99 ? 16.065 0.331 -8.977 1.00 79.19 99 GLN A CA 1
ATOM 843 C C . GLN A 1 99 ? 16.096 -0.110 -10.451 1.00 79.19 99 GLN A C 1
ATOM 845 O O . GLN A 1 99 ? 15.564 -1.163 -10.785 1.00 79.19 99 GLN A O 1
ATOM 850 N N . TRP A 1 100 ? 16.687 0.719 -11.318 1.00 84.69 100 TRP A N 1
ATOM 851 C CA . TRP A 1 100 ? 16.807 0.530 -12.778 1.00 84.69 100 TRP A CA 1
ATOM 852 C C . TRP A 1 100 ? 15.510 0.595 -13.604 1.00 84.69 100 TRP A C 1
ATOM 854 O O . TRP A 1 100 ? 15.581 0.599 -14.832 1.00 84.69 100 TRP A O 1
ATOM 864 N N . ALA A 1 101 ? 14.334 0.689 -12.978 1.00 88.69 101 ALA A N 1
ATOM 865 C CA . ALA A 1 101 ? 13.067 0.823 -13.691 1.00 88.69 101 ALA A CA 1
ATOM 866 C C . ALA A 1 101 ? 12.577 2.278 -13.742 1.00 88.69 101 ALA A C 1
ATOM 868 O O . ALA A 1 101 ? 12.537 2.994 -12.740 1.00 88.69 101 ALA A O 1
ATOM 869 N N . LYS A 1 102 ? 12.128 2.700 -14.925 1.00 92.81 102 LYS A N 1
ATOM 870 C CA . LYS A 1 102 ? 11.403 3.953 -15.163 1.00 92.81 102 LYS A CA 1
ATOM 871 C C . LYS A 1 102 ? 9.907 3.701 -14.960 1.00 92.81 102 LYS A C 1
ATOM 873 O O . LYS A 1 102 ? 9.388 2.674 -15.379 1.00 92.81 102 LYS A O 1
ATOM 878 N N . ASN A 1 103 ? 9.187 4.630 -14.340 1.00 92.94 103 ASN A N 1
ATOM 879 C CA . ASN A 1 103 ? 7.758 4.458 -14.058 1.00 92.94 103 ASN A CA 1
ATOM 880 C C . ASN A 1 103 ? 6.879 5.096 -15.134 1.00 92.94 103 ASN A C 1
ATOM 882 O O . ASN A 1 103 ? 7.070 6.264 -15.467 1.00 92.94 103 ASN A O 1
ATOM 886 N N . ILE A 1 104 ? 5.864 4.368 -15.595 1.00 94.38 104 ILE A N 1
ATOM 887 C CA . ILE A 1 104 ? 4.749 4.902 -16.387 1.00 94.38 104 ILE A CA 1
ATOM 888 C C . ILE A 1 104 ? 3.456 4.600 -15.619 1.00 94.38 104 ILE A C 1
ATOM 890 O O . ILE A 1 104 ? 2.827 3.570 -15.851 1.00 94.38 104 ILE A O 1
ATOM 894 N N . PRO A 1 105 ? 3.052 5.455 -14.666 1.00 91.81 105 PRO A N 1
ATOM 895 C CA . PRO A 1 105 ? 1.869 5.204 -13.853 1.00 91.81 105 PRO A CA 1
ATOM 896 C C . PRO A 1 105 ? 0.599 5.404 -14.688 1.00 91.81 105 PRO A C 1
ATOM 898 O O . PRO A 1 105 ? 0.149 6.536 -14.876 1.00 91.81 105 PRO A O 1
ATOM 901 N N . LEU A 1 106 ? 0.034 4.305 -15.202 1.00 91.12 106 LEU A N 1
ATOM 902 C CA . LEU A 1 106 ? -1.147 4.308 -16.082 1.00 91.12 106 LEU A CA 1
ATOM 903 C C . LEU A 1 106 ? -2.423 4.802 -15.388 1.00 91.12 106 LEU A C 1
ATOM 905 O O . LEU A 1 106 ? -3.324 5.342 -16.029 1.00 91.12 106 LEU A O 1
A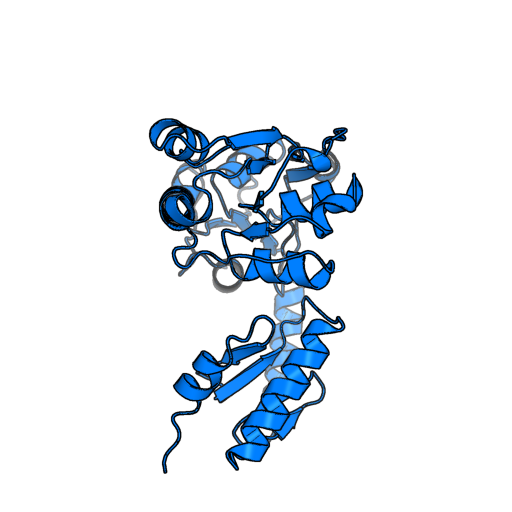TOM 909 N N . PHE A 1 107 ? -2.483 4.644 -14.073 1.00 86.69 107 PHE A N 1
ATOM 910 C CA . PHE A 1 107 ? -3.566 5.101 -13.218 1.00 86.69 107 PHE A CA 1
ATOM 911 C C . PHE A 1 107 ? -3.020 6.053 -12.157 1.00 86.69 107 PHE A C 1
ATOM 913 O O . PHE A 1 107 ? -1.850 6.000 -11.777 1.00 86.69 107 PHE A O 1
ATOM 920 N N . LYS A 1 108 ? -3.892 6.930 -11.676 1.00 87.56 108 LYS A N 1
ATOM 921 C CA . LYS A 1 108 ? -3.652 7.804 -10.534 1.00 87.56 108 LYS A CA 1
ATOM 922 C C . LYS A 1 108 ? -4.800 7.647 -9.549 1.00 87.56 108 LYS A C 1
ATOM 924 O O . LYS A 1 108 ? -5.948 7.442 -9.937 1.00 87.56 108 LYS A O 1
ATOM 929 N N . ILE A 1 109 ? -4.498 7.792 -8.269 1.00 89.50 109 ILE A N 1
ATOM 930 C CA . ILE A 1 109 ? -5.540 7.882 -7.253 1.00 89.50 109 ILE A CA 1
ATOM 931 C C . ILE A 1 109 ? -6.111 9.294 -7.289 1.00 89.50 109 ILE A C 1
ATOM 933 O O . ILE A 1 109 ? -5.369 10.272 -7.226 1.00 89.50 109 ILE A O 1
ATOM 937 N N . THR A 1 110 ? -7.426 9.404 -7.430 1.00 92.19 110 THR A N 1
ATOM 938 C CA . THR A 1 110 ? -8.149 10.674 -7.314 1.00 92.19 110 THR A CA 1
ATOM 939 C C . THR A 1 110 ? -9.013 10.618 -6.075 1.00 92.19 110 THR A C 1
ATOM 941 O O . THR A 1 110 ? -9.817 9.700 -5.930 1.00 92.19 110 THR A O 1
ATOM 944 N N . PHE A 1 111 ? -8.818 11.575 -5.176 1.00 94.81 111 PHE A N 1
ATOM 945 C CA . PHE A 1 111 ? -9.628 11.692 -3.973 1.00 94.81 111 PHE A CA 1
ATOM 946 C C . PHE A 1 111 ? -10.965 12.334 -4.322 1.00 94.81 111 PHE A C 1
ATOM 948 O O . PHE A 1 111 ? -11.033 13.240 -5.153 1.00 94.81 111 PHE A O 1
ATOM 955 N N . ILE A 1 112 ? -12.023 11.818 -3.715 1.00 94.69 112 ILE A N 1
ATOM 956 C CA . ILE A 1 112 ? -13.385 12.304 -3.876 1.00 94.69 112 ILE A CA 1
ATOM 957 C C . ILE A 1 112 ? -13.689 13.081 -2.605 1.00 94.69 112 ILE A C 1
ATOM 959 O O . ILE A 1 112 ? -13.690 12.506 -1.517 1.00 94.69 112 ILE A O 1
ATOM 963 N N . ASN A 1 113 ? -13.881 14.392 -2.741 1.00 90.44 113 ASN A N 1
ATOM 964 C CA . ASN A 1 113 ? -14.199 15.232 -1.597 1.00 90.44 113 ASN A CA 1
ATOM 965 C C . ASN A 1 113 ? -15.591 14.864 -1.075 1.00 90.44 113 ASN A C 1
ATOM 967 O O . ASN A 1 113 ? -16.559 14.894 -1.836 1.00 90.44 113 ASN A O 1
ATOM 971 N N . LYS A 1 114 ? -15.675 14.512 0.207 1.00 89.44 114 LYS A N 1
ATOM 972 C CA . LYS A 1 114 ? -16.925 14.188 0.890 1.00 89.44 114 LYS A CA 1
ATOM 973 C C . LYS A 1 114 ? -16.913 14.776 2.284 1.00 89.44 114 LYS A C 1
ATOM 975 O O . LYS A 1 114 ? -15.947 14.606 3.028 1.00 89.44 114 LYS A O 1
ATOM 980 N N . GLU A 1 115 ? -18.008 15.425 2.638 1.00 91.38 115 GLU A N 1
ATOM 981 C CA . GLU A 1 115 ? -18.235 15.841 4.009 1.00 91.38 115 GLU A CA 1
ATOM 982 C C . GLU A 1 115 ? -18.729 14.637 4.812 1.00 91.38 115 GLU A C 1
ATOM 984 O O . GLU A 1 115 ? -19.725 14.005 4.466 1.00 91.38 115 GLU A O 1
ATOM 989 N N . ILE A 1 116 ? -17.981 14.280 5.854 1.00 93.81 116 ILE A N 1
ATOM 990 C CA . ILE A 1 116 ? -18.270 13.129 6.707 1.00 93.81 116 ILE A CA 1
ATOM 991 C C . ILE A 1 116 ? -18.325 13.616 8.147 1.00 93.81 116 ILE A C 1
ATOM 993 O O . ILE A 1 116 ? -17.342 14.136 8.684 1.00 93.81 116 ILE A O 1
ATOM 997 N N . ASP A 1 117 ? -19.476 13.402 8.776 1.00 94.94 117 ASP A N 1
ATOM 998 C CA . ASP A 1 117 ? -19.668 13.643 10.197 1.00 94.94 117 ASP A CA 1
ATOM 999 C C . ASP A 1 117 ? -19.164 12.446 11.012 1.00 94.94 117 ASP A C 1
ATOM 1001 O O . ASP A 1 117 ? -19.844 11.436 11.202 1.00 94.94 117 ASP A O 1
ATOM 1005 N N . PHE A 1 118 ? -17.931 12.584 11.489 1.00 95.62 118 PHE A N 1
ATOM 1006 C CA . PHE A 1 118 ? -17.224 11.587 12.283 1.00 95.62 118 PHE A CA 1
ATOM 1007 C C . PHE A 1 118 ? -17.809 11.374 13.685 1.00 95.62 118 PHE A C 1
ATOM 1009 O O . PHE A 1 118 ? -17.502 10.364 14.309 1.00 95.62 118 PHE A O 1
ATOM 1016 N N . THR A 1 119 ? -18.672 12.264 14.183 1.00 95.38 119 THR A N 1
ATOM 1017 C CA . THR A 1 119 ? -19.268 12.115 15.525 1.00 95.38 119 THR A CA 1
ATOM 1018 C C . THR A 1 119 ? -20.261 10.953 15.619 1.00 95.38 119 THR A C 1
ATOM 1020 O O . THR A 1 119 ? -20.606 10.519 16.713 1.00 95.38 119 THR A O 1
ATOM 1023 N N . LYS A 1 120 ? -20.695 10.418 14.471 1.00 96.69 120 LYS A N 1
ATOM 1024 C CA . LYS A 1 120 ? -21.680 9.334 14.362 1.00 96.69 120 LYS A CA 1
ATOM 1025 C C . LYS A 1 120 ? -21.087 7.929 14.452 1.00 96.69 120 LYS A C 1
ATOM 1027 O O . LYS A 1 120 ? -21.860 6.972 14.438 1.00 96.69 120 LYS A O 1
ATOM 1032 N N . TYR A 1 121 ? -19.761 7.800 14.483 1.00 98.25 121 TYR A N 1
ATOM 1033 C CA . TYR A 1 121 ? -19.077 6.522 14.310 1.00 98.25 121 TYR A CA 1
ATOM 1034 C C . TYR A 1 121 ? -18.135 6.215 15.472 1.00 98.25 121 TYR A C 1
ATOM 1036 O O . TYR A 1 121 ? -17.385 7.074 15.930 1.00 98.25 121 TYR A O 1
ATOM 1044 N N . ASP A 1 122 ? -18.129 4.953 15.889 1.00 98.50 122 ASP A N 1
ATOM 1045 C CA . ASP A 1 122 ? -17.277 4.434 16.963 1.00 98.50 122 ASP A CA 1
ATOM 1046 C C . ASP A 1 122 ? -16.002 3.778 16.416 1.00 98.50 122 ASP A C 1
ATOM 1048 O O . ASP A 1 122 ? -15.016 3.606 17.137 1.00 98.50 122 ASP A O 1
ATOM 1052 N N . ALA A 1 123 ? -16.023 3.377 15.142 1.00 98.56 123 ALA A N 1
ATOM 1053 C CA . ALA A 1 123 ? -14.927 2.687 14.478 1.00 98.56 123 ALA A CA 1
ATOM 1054 C C . ALA A 1 123 ? -14.816 3.085 13.002 1.00 98.56 123 ALA A C 1
ATOM 1056 O O . ALA A 1 123 ? -15.820 3.279 12.317 1.00 98.56 123 ALA A O 1
ATOM 1057 N N . ILE A 1 124 ? -13.581 3.145 12.500 1.00 98.50 124 ILE A N 1
ATOM 1058 C CA . ILE A 1 124 ? -13.287 3.285 11.071 1.00 98.50 124 ILE A CA 1
ATOM 1059 C C . ILE A 1 124 ? -12.557 2.040 10.584 1.00 98.50 124 ILE A C 1
ATOM 1061 O O . ILE A 1 124 ? -11.602 1.588 11.216 1.00 98.50 124 ILE A O 1
ATOM 1065 N N . VAL A 1 125 ? -12.951 1.526 9.423 1.00 98.00 125 VAL A N 1
ATOM 1066 C CA . VAL A 1 125 ? -12.232 0.450 8.740 1.00 98.00 125 VAL A CA 1
ATOM 1067 C C . VAL A 1 125 ? -11.471 0.989 7.530 1.00 98.00 125 VAL A C 1
ATOM 1069 O O . VAL A 1 125 ? -12.025 1.715 6.703 1.00 98.00 125 VAL A O 1
ATOM 1072 N N . PHE A 1 126 ? -10.206 0.577 7.393 1.00 96.38 126 PHE A N 1
ATOM 1073 C CA . PHE A 1 126 ? -9.371 0.845 6.223 1.00 96.38 126 PHE A CA 1
ATOM 1074 C C . PHE A 1 126 ? -8.801 -0.444 5.624 1.00 96.38 126 PHE A C 1
ATOM 1076 O O . PHE A 1 126 ? -7.943 -1.107 6.211 1.00 96.38 126 PHE A O 1
ATOM 1083 N N . THR A 1 127 ? -9.181 -0.741 4.382 1.00 93.75 127 THR A N 1
ATOM 1084 C CA . THR A 1 127 ? -8.587 -1.838 3.594 1.00 93.75 127 THR A CA 1
ATOM 1085 C C . THR A 1 127 ? -7.487 -1.362 2.639 1.00 93.75 127 THR A C 1
ATOM 1087 O O . THR A 1 127 ? -6.940 -2.140 1.862 1.00 93.75 127 THR A O 1
ATOM 1090 N N . SER A 1 128 ? -7.143 -0.070 2.666 1.00 91.38 128 SER A N 1
ATOM 1091 C CA . SER A 1 128 ? -6.182 0.528 1.738 1.00 91.38 128 SER A CA 1
ATOM 1092 C C . SER A 1 128 ? -5.507 1.760 2.331 1.00 91.38 128 SER A C 1
ATOM 1094 O O . SER A 1 128 ? -6.164 2.652 2.867 1.00 91.38 128 SER A O 1
ATOM 1096 N N . LYS A 1 129 ? -4.189 1.883 2.127 1.00 92.62 129 LYS A N 1
ATOM 1097 C CA . LYS A 1 129 ? -3.435 3.118 2.415 1.00 92.62 129 LYS A CA 1
ATOM 1098 C C . LYS A 1 129 ? -4.022 4.340 1.704 1.00 92.62 129 LYS A C 1
ATOM 1100 O O . LYS A 1 129 ? -3.923 5.451 2.217 1.00 92.62 129 LYS A O 1
ATOM 1105 N N . ASN A 1 130 ? -4.603 4.156 0.517 1.00 93.50 130 ASN A N 1
ATOM 1106 C CA . ASN A 1 130 ? -5.152 5.264 -0.262 1.00 93.50 130 ASN A CA 1
ATOM 1107 C C . ASN A 1 130 ? -6.400 5.861 0.390 1.00 93.50 130 ASN A C 1
ATOM 1109 O O . ASN A 1 130 ? -6.577 7.071 0.300 1.00 93.50 130 ASN A O 1
ATOM 1113 N N . ALA A 1 131 ? -7.194 5.057 1.105 1.00 95.56 131 ALA A N 1
ATOM 1114 C CA . ALA A 1 131 ? -8.313 5.563 1.894 1.00 95.56 131 ALA A CA 1
ATOM 1115 C C . ALA A 1 131 ? -7.820 6.507 3.001 1.00 95.56 131 ALA A C 1
ATOM 1117 O O . ALA A 1 131 ? -8.336 7.611 3.135 1.00 95.56 131 ALA A O 1
ATOM 1118 N N . ILE A 1 132 ? -6.752 6.133 3.717 1.00 97.06 132 ILE A N 1
ATOM 1119 C CA . ILE A 1 132 ? -6.147 6.987 4.752 1.00 97.06 132 ILE A CA 1
ATOM 1120 C C . ILE A 1 132 ? -5.609 8.289 4.147 1.00 97.06 132 ILE A C 1
ATOM 1122 O O . ILE A 1 132 ? -5.869 9.370 4.672 1.00 97.06 132 ILE A O 1
ATOM 1126 N N . LYS A 1 133 ? -4.874 8.209 3.027 1.00 95.75 133 LYS A N 1
ATOM 1127 C CA . LYS A 1 133 ? -4.358 9.407 2.340 1.00 95.75 133 LYS A CA 1
ATOM 1128 C C . LYS A 1 133 ? -5.491 10.339 1.908 1.00 95.75 133 LYS A C 1
ATOM 1130 O O . LYS A 1 133 ? -5.392 11.543 2.131 1.00 95.75 133 LYS A O 1
ATOM 1135 N N . ALA A 1 134 ? -6.552 9.773 1.331 1.00 95.94 134 ALA A N 1
ATOM 1136 C CA . ALA A 1 134 ? -7.724 10.513 0.891 1.00 95.94 134 ALA A CA 1
ATOM 1137 C C . ALA A 1 134 ? -8.389 11.223 2.071 1.00 95.94 134 ALA A C 1
ATOM 1139 O O . ALA A 1 134 ? -8.461 12.451 2.079 1.00 95.94 134 ALA A O 1
ATOM 1140 N N . ILE A 1 135 ? -8.778 10.489 3.116 1.00 96.81 135 ILE A N 1
ATOM 1141 C CA . ILE A 1 135 ? -9.502 11.103 4.230 1.00 96.81 135 ILE A CA 1
ATOM 1142 C C . ILE A 1 135 ? -8.650 12.098 5.013 1.00 96.81 135 ILE A C 1
ATOM 1144 O O . ILE A 1 135 ? -9.149 13.135 5.437 1.00 96.81 135 ILE A O 1
ATOM 1148 N N . ASN A 1 136 ? -7.345 11.854 5.146 1.00 96.56 136 ASN A N 1
ATOM 1149 C CA . ASN A 1 136 ? -6.448 12.791 5.812 1.00 96.56 136 ASN A CA 1
ATOM 1150 C C . ASN A 1 136 ? -6.294 14.119 5.055 1.00 96.56 136 ASN A C 1
ATOM 1152 O O . ASN A 1 136 ? -6.024 15.138 5.690 1.00 96.56 136 ASN A O 1
ATOM 1156 N N . SER A 1 137 ? -6.475 14.117 3.730 1.00 94.06 137 SER A N 1
ATOM 1157 C CA . SER A 1 137 ? -6.520 15.347 2.929 1.00 94.06 137 SER A CA 1
ATOM 1158 C C . SER A 1 137 ? -7.851 16.100 3.040 1.00 94.06 137 SER A C 1
ATOM 1160 O O . SER A 1 137 ? -7.876 17.301 2.797 1.00 94.06 137 SER A O 1
ATOM 1162 N N . ILE A 1 138 ? -8.926 15.409 3.431 1.00 90.56 138 ILE A N 1
ATOM 1163 C CA . ILE A 1 138 ? -10.294 15.941 3.471 1.00 90.56 138 ILE A CA 1
ATOM 1164 C C . ILE A 1 138 ? -10.651 16.433 4.879 1.00 90.56 138 ILE A C 1
ATOM 1166 O O . ILE A 1 138 ? -11.024 17.586 5.061 1.00 90.56 138 ILE A O 1
ATOM 1170 N N . ASN A 1 139 ? -10.533 15.575 5.896 1.00 92.69 139 ASN A N 1
ATOM 1171 C CA . ASN A 1 139 ? -10.995 15.879 7.249 1.00 92.69 139 ASN A CA 1
ATOM 1172 C C . ASN A 1 139 ? -10.181 15.124 8.302 1.00 92.69 139 ASN A C 1
ATOM 1174 O O . ASN A 1 139 ? -10.359 13.928 8.485 1.00 92.69 139 ASN A O 1
ATOM 1178 N N . LYS A 1 140 ? -9.344 15.831 9.070 1.00 95.44 140 LYS A N 1
ATOM 1179 C CA . LYS A 1 140 ? -8.437 15.240 10.074 1.00 95.44 140 LYS A CA 1
ATOM 1180 C C . LYS A 1 140 ? -9.138 14.651 11.310 1.00 95.44 140 LYS A C 1
ATOM 1182 O O . LYS A 1 140 ? -8.460 14.008 12.110 1.00 95.44 140 LYS A O 1
ATOM 1187 N N . ASN A 1 141 ? -10.451 14.828 11.482 1.00 96.19 141 ASN A N 1
ATOM 1188 C CA . ASN A 1 141 ? -11.184 14.282 12.631 1.00 96.19 141 ASN A CA 1
ATOM 1189 C C . ASN A 1 141 ? -11.192 12.747 12.666 1.00 96.19 141 ASN A C 1
ATOM 1191 O O . ASN A 1 141 ? -11.281 12.187 13.758 1.00 96.19 141 ASN A O 1
ATOM 1195 N N . TRP A 1 142 ? -10.981 12.075 11.523 1.00 97.12 142 TRP A N 1
ATOM 1196 C CA . TRP A 1 142 ? -10.825 10.615 11.455 1.00 97.12 142 TRP A CA 1
ATOM 1197 C C . TRP A 1 142 ? -9.775 10.089 12.449 1.00 97.12 142 TRP A C 1
ATOM 1199 O O . TRP A 1 142 ? -9.930 9.004 13.000 1.00 97.12 142 TRP A O 1
ATOM 1209 N N . LYS A 1 143 ? -8.727 10.881 12.730 1.00 97.81 143 LYS A N 1
ATOM 1210 C CA . LYS A 1 143 ? -7.607 10.500 13.604 1.00 97.81 143 LYS A CA 1
ATOM 1211 C C . LYS A 1 143 ? -8.033 10.180 15.037 1.00 97.81 143 LYS A C 1
ATOM 1213 O O . LYS A 1 143 ? -7.316 9.461 15.728 1.00 97.81 143 LYS A O 1
ATOM 1218 N N . LYS A 1 144 ? -9.174 10.716 15.485 1.00 97.50 144 LYS A N 1
ATOM 1219 C CA . LYS A 1 144 ? -9.707 10.525 16.841 1.00 97.50 144 LYS A CA 1
ATOM 1220 C C . LYS A 1 144 ? -10.457 9.197 17.000 1.00 97.50 144 LYS A C 1
ATOM 1222 O O . LYS A 1 144 ? -10.634 8.745 18.130 1.00 97.50 144 LYS A O 1
ATOM 1227 N N . ILE A 1 145 ? -10.875 8.570 15.898 1.00 98.25 145 ILE A N 1
ATOM 1228 C CA . ILE A 1 145 ? -11.696 7.356 15.923 1.00 98.25 145 ILE A CA 1
ATOM 1229 C C . ILE A 1 145 ? -10.811 6.101 15.842 1.00 98.25 145 ILE A C 1
ATOM 1231 O O . ILE A 1 145 ? -9.886 6.062 15.023 1.00 98.25 145 ILE A O 1
ATOM 1235 N N . PRO A 1 146 ? -11.085 5.065 16.661 1.00 98.50 146 PRO A N 1
ATOM 1236 C CA . PRO A 1 146 ? -10.465 3.746 16.543 1.00 98.50 146 PRO A CA 1
ATOM 1237 C C . PRO A 1 146 ? -10.455 3.210 15.102 1.00 98.50 146 PRO A C 1
ATOM 1239 O O . PRO A 1 146 ? -11.500 3.013 14.487 1.00 98.50 146 PRO A O 1
ATOM 1242 N N . SER A 1 147 ? -9.260 2.972 14.563 1.00 98.50 147 SER A N 1
ATOM 1243 C CA . SER A 1 147 ? -9.032 2.525 13.188 1.00 98.50 147 SER A CA 1
ATOM 1244 C C . SER A 1 147 ? -8.645 1.046 13.135 1.00 98.50 147 SER A C 1
ATOM 1246 O O . SER A 1 147 ? -7.647 0.634 13.733 1.00 98.50 147 SER A O 1
ATOM 1248 N N . TYR A 1 148 ? -9.397 0.270 12.361 1.00 98.06 148 TYR A N 1
ATOM 1249 C CA . TYR A 1 148 ? -9.191 -1.150 12.084 1.00 98.06 148 TYR A CA 1
ATOM 1250 C C . TYR A 1 148 ? -8.621 -1.296 10.678 1.00 98.06 148 TYR A C 1
ATOM 1252 O O . TYR A 1 148 ? -9.223 -0.823 9.711 1.00 98.06 148 TYR A O 1
ATOM 1260 N N . VAL A 1 149 ? -7.451 -1.919 10.538 1.00 96.88 149 VAL A N 1
ATOM 1261 C CA . VAL A 1 149 ? -6.733 -1.929 9.258 1.00 96.88 149 VAL A CA 1
ATOM 1262 C C . VAL A 1 149 ? -6.359 -3.329 8.789 1.00 96.88 149 VAL A C 1
ATOM 1264 O O . VAL A 1 149 ? -5.948 -4.178 9.575 1.00 96.88 149 VAL A O 1
ATOM 1267 N N . ILE A 1 150 ? -6.432 -3.545 7.475 1.00 94.19 150 ILE A N 1
ATOM 1268 C CA . ILE A 1 150 ? -6.177 -4.855 6.847 1.00 94.19 150 ILE A CA 1
ATOM 1269 C C . ILE A 1 150 ? -4.702 -5.288 6.864 1.00 94.19 150 ILE A C 1
ATOM 1271 O O . ILE A 1 150 ? -4.379 -6.436 6.584 1.00 94.19 150 ILE A O 1
ATOM 1275 N N . SER A 1 151 ? -3.758 -4.375 7.099 1.00 90.50 151 SER A N 1
ATOM 1276 C CA . SER A 1 151 ? -2.336 -4.715 7.012 1.00 90.50 151 SER A CA 1
ATOM 1277 C C . SER A 1 151 ? -1.447 -3.812 7.850 1.00 90.50 151 SER A C 1
ATOM 1279 O O . SER A 1 151 ? -1.734 -2.628 8.033 1.00 90.50 151 SER A O 1
ATOM 1281 N N . GLU A 1 152 ? -0.303 -4.354 8.270 1.00 88.75 152 GLU A N 1
ATOM 1282 C CA . GLU A 1 152 ? 0.768 -3.627 8.973 1.00 88.75 152 GLU A CA 1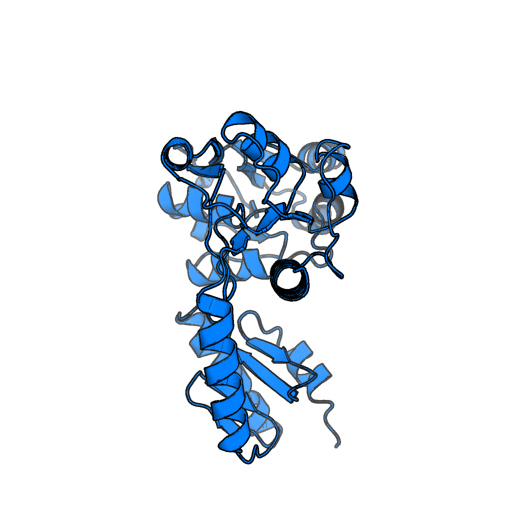
ATOM 1283 C C . GLU A 1 152 ? 1.185 -2.366 8.218 1.00 88.75 152 GLU A C 1
ATOM 1285 O O . GLU A 1 152 ? 1.416 -1.314 8.804 1.00 88.75 152 GLU A O 1
ATOM 1290 N N . GLN A 1 153 ? 1.228 -2.432 6.888 1.00 85.94 153 GLN A N 1
ATOM 1291 C CA . GLN A 1 153 ? 1.589 -1.269 6.097 1.00 85.94 153 GLN A CA 1
ATOM 1292 C C . GLN A 1 153 ? 0.538 -0.152 6.178 1.00 85.94 153 GLN A C 1
ATOM 1294 O O . GLN A 1 153 ? 0.874 1.030 6.146 1.00 85.94 153 GLN A O 1
ATOM 1299 N N . THR A 1 154 ? -0.741 -0.510 6.246 1.00 91.94 154 THR A N 1
ATOM 1300 C CA . THR A 1 154 ? -1.833 0.451 6.444 1.00 91.94 154 THR A CA 1
ATOM 1301 C C . THR A 1 154 ? -1.771 1.014 7.869 1.00 91.94 154 THR A C 1
ATOM 1303 O O . THR A 1 154 ? -1.901 2.222 8.054 1.00 91.94 154 THR A O 1
ATOM 1306 N N . ALA A 1 155 ? -1.433 0.172 8.850 1.00 93.38 155 ALA A N 1
ATOM 1307 C CA . ALA A 1 155 ? -1.218 0.553 10.246 1.00 93.38 155 ALA A CA 1
ATOM 1308 C C . ALA A 1 155 ? -0.082 1.571 10.428 1.00 93.38 155 ALA A C 1
ATOM 1310 O O . ALA A 1 155 ? -0.262 2.570 11.127 1.00 93.38 155 ALA A O 1
ATOM 1311 N N . LYS A 1 156 ? 1.054 1.359 9.744 1.00 89.94 156 LYS A N 1
ATOM 1312 C CA . LYS A 1 156 ? 2.182 2.306 9.678 1.00 89.94 156 LYS A CA 1
ATOM 1313 C C . LYS A 1 156 ? 1.707 3.706 9.328 1.00 89.94 156 LYS A C 1
ATOM 1315 O O . LYS A 1 156 ? 2.065 4.659 10.009 1.00 89.94 156 LYS A O 1
ATOM 1320 N N . LEU A 1 157 ? 0.874 3.819 8.292 1.00 94.12 157 LEU A N 1
ATOM 1321 C CA . LEU A 1 157 ? 0.367 5.105 7.824 1.00 94.12 157 LEU A CA 1
ATOM 1322 C C . LEU A 1 157 ? -0.629 5.740 8.805 1.00 94.12 157 LEU A C 1
ATOM 1324 O O . LEU A 1 157 ? -0.599 6.953 8.980 1.00 94.12 157 LEU A O 1
ATOM 1328 N N . VAL A 1 158 ? -1.476 4.945 9.472 1.00 96.31 158 VAL A N 1
ATOM 1329 C CA . VAL A 1 158 ? -2.337 5.464 10.550 1.00 96.31 158 VAL A CA 1
ATOM 1330 C C . VAL A 1 158 ? -1.484 6.105 11.643 1.00 96.31 158 VAL A C 1
ATOM 1332 O O . VAL A 1 158 ? -1.732 7.249 12.010 1.00 96.31 158 VAL A O 1
ATOM 1335 N N . LYS A 1 159 ? -0.458 5.395 12.131 1.00 93.81 159 LYS A N 1
ATOM 1336 C CA . LYS A 1 159 ? 0.436 5.896 13.184 1.00 93.81 159 LYS A CA 1
ATOM 1337 C C . LYS A 1 159 ? 1.263 7.095 12.729 1.00 93.81 159 LYS A C 1
ATOM 1339 O O . LYS A 1 159 ? 1.343 8.069 13.464 1.00 93.81 159 LYS A O 1
ATOM 1344 N N . ASP A 1 160 ? 1.834 7.050 11.528 1.00 91.25 160 ASP A N 1
ATOM 1345 C CA . ASP A 1 160 ? 2.599 8.156 10.931 1.00 91.25 160 ASP A CA 1
ATOM 1346 C C . ASP A 1 160 ? 1.797 9.462 10.874 1.00 91.25 160 ASP A C 1
ATOM 1348 O O . ASP A 1 160 ? 2.343 10.539 11.090 1.00 91.25 160 ASP A O 1
ATOM 1352 N N . LEU A 1 161 ? 0.486 9.358 10.655 1.00 94.75 161 LEU A N 1
ATOM 1353 C CA . LEU A 1 161 ? -0.427 10.494 10.631 1.00 94.75 161 LEU A CA 1
ATOM 1354 C C . LEU A 1 161 ? -1.065 10.793 11.996 1.00 94.75 161 LEU A C 1
ATOM 1356 O O . LEU A 1 161 ? -2.024 11.561 12.040 1.00 94.75 161 LEU A O 1
ATOM 1360 N N . ASP A 1 162 ? -0.564 10.221 13.091 1.00 95.88 162 ASP A N 1
ATOM 1361 C CA . ASP A 1 162 ? -1.086 10.379 14.457 1.00 95.88 162 ASP A CA 1
ATOM 1362 C C . ASP A 1 162 ? -2.565 9.976 14.615 1.00 95.88 162 ASP A C 1
ATOM 1364 O O . ASP A 1 162 ? -3.309 10.542 15.416 1.00 95.88 162 ASP A O 1
ATOM 1368 N N . GLY A 1 163 ? -3.011 8.996 13.829 1.00 96.75 163 GLY A N 1
ATOM 1369 C CA . GLY A 1 163 ? -4.327 8.383 13.964 1.00 96.75 163 GLY A CA 1
ATOM 1370 C C . GLY A 1 163 ? -4.382 7.317 15.063 1.00 96.75 163 GLY A C 1
ATOM 1371 O O . GLY A 1 163 ? -3.389 6.648 15.385 1.00 96.75 163 GLY A O 1
ATOM 1372 N N . LYS A 1 164 ? -5.578 7.114 15.623 1.00 97.62 164 LYS A N 1
ATOM 1373 C CA . LYS A 1 164 ? -5.853 6.080 16.625 1.00 97.62 164 LYS A CA 1
ATOM 1374 C C . LYS A 1 164 ? -5.986 4.700 15.973 1.00 97.62 164 LYS A C 1
ATOM 1376 O O . LYS A 1 164 ? -7.065 4.285 15.579 1.00 97.62 164 LYS A O 1
ATOM 1381 N N . LEU A 1 165 ? -4.877 3.973 15.871 1.00 97.69 165 LEU A N 1
ATOM 1382 C CA . LEU A 1 165 ? -4.874 2.561 15.470 1.00 97.69 165 LEU A CA 1
ATOM 1383 C C . LEU A 1 165 ? -5.409 1.664 16.599 1.00 97.69 165 LEU A C 1
ATOM 1385 O O . LEU A 1 165 ? -4.836 1.681 17.687 1.00 97.69 165 LEU A O 1
ATOM 1389 N N . GLU A 1 166 ? -6.432 0.866 16.300 1.00 97.94 166 GLU A N 1
ATOM 1390 C CA . GLU A 1 166 ? -7.085 -0.072 17.225 1.00 97.94 166 GLU A CA 1
ATOM 1391 C C . GLU A 1 166 ? -6.737 -1.531 16.907 1.00 97.94 166 GLU A C 1
ATOM 1393 O O . GLU A 1 166 ? -6.439 -2.314 17.803 1.00 97.94 166 GLU A O 1
ATOM 1398 N N . TYR A 1 167 ? -6.735 -1.897 15.622 1.00 97.00 167 TYR A N 1
ATOM 1399 C CA . TYR A 1 167 ? -6.546 -3.283 15.198 1.00 97.00 167 TYR A CA 1
ATOM 1400 C C . TYR A 1 167 ? -5.767 -3.396 13.891 1.00 97.00 167 TYR A C 1
ATOM 1402 O O . TYR A 1 167 ? -5.963 -2.586 12.983 1.00 97.00 167 TYR A O 1
ATOM 1410 N N . ILE A 1 168 ? -4.941 -4.439 13.777 1.00 95.25 168 ILE A N 1
ATOM 1411 C CA . ILE A 1 168 ? -4.255 -4.841 12.546 1.00 95.25 168 ILE A CA 1
ATOM 1412 C C . ILE A 1 168 ? -4.639 -6.290 12.244 1.00 95.25 168 ILE A C 1
ATOM 1414 O O . ILE A 1 168 ? -4.438 -7.163 13.084 1.00 95.25 168 ILE A O 1
ATOM 1418 N N . SER A 1 169 ? -5.151 -6.539 11.040 1.00 93.00 169 SER A N 1
ATOM 1419 C CA . SER A 1 169 ? -5.460 -7.890 10.567 1.00 93.00 169 SER A CA 1
ATOM 1420 C C . SER A 1 169 ? -4.243 -8.807 10.547 1.00 93.00 169 SER A C 1
ATOM 1422 O O . SER A 1 169 ? -3.144 -8.402 10.152 1.00 93.00 169 SER A O 1
ATOM 1424 N N . LYS A 1 170 ? -4.473 -10.073 10.897 1.00 88.88 170 LYS A N 1
ATOM 1425 C CA . LYS A 1 170 ? -3.494 -11.162 10.810 1.00 88.88 170 LYS A CA 1
ATOM 1426 C C . LYS A 1 170 ? -3.479 -11.833 9.435 1.00 88.88 170 LYS A C 1
ATOM 1428 O O . LYS A 1 170 ? -2.450 -12.381 9.048 1.00 88.88 170 LYS A O 1
ATOM 1433 N N . THR A 1 171 ? -4.592 -11.799 8.701 1.00 75.69 171 THR A N 1
ATOM 1434 C CA . THR A 1 171 ? -4.795 -12.579 7.467 1.00 75.69 171 THR A CA 1
ATOM 1435 C C . THR A 1 171 ? -4.453 -11.803 6.196 1.00 75.69 171 THR A C 1
ATOM 1437 O O . THR A 1 171 ? -4.117 -12.419 5.192 1.00 75.69 171 THR A O 1
ATOM 1440 N N . LYS A 1 172 ? -4.460 -10.459 6.227 1.00 73.88 172 LYS A N 1
ATOM 1441 C CA . LYS A 1 172 ? -4.107 -9.566 5.095 1.00 73.88 172 LYS A CA 1
ATOM 1442 C C . LYS A 1 172 ? -4.968 -9.758 3.825 1.00 73.88 172 LYS A C 1
ATOM 1444 O O . LYS A 1 172 ? -4.638 -9.183 2.786 1.00 73.88 172 LYS A O 1
ATOM 1449 N N . HIS A 1 173 ? -6.077 -10.496 3.911 1.00 78.25 173 HIS A N 1
ATOM 1450 C CA . HIS A 1 173 ? -7.037 -10.749 2.832 1.00 78.25 173 HIS A CA 1
ATOM 1451 C C . HIS A 1 173 ? -8.416 -10.165 3.181 1.00 78.25 173 HIS A C 1
ATOM 1453 O O . HIS A 1 173 ? -8.775 -10.078 4.351 1.00 78.25 173 HIS A O 1
ATOM 1459 N N . GLY A 1 174 ? -9.158 -9.681 2.176 1.00 78.44 174 GLY A N 1
ATOM 1460 C CA . GLY A 1 174 ? -10.333 -8.821 2.381 1.00 78.44 174 GLY A CA 1
ATOM 1461 C C . GLY A 1 174 ? -11.494 -9.485 3.125 1.00 78.44 174 GLY A C 1
ATOM 1462 O O . GLY A 1 174 ? -12.027 -8.885 4.058 1.00 78.44 174 GLY A O 1
ATOM 1463 N N . ASN A 1 175 ? -11.854 -10.713 2.745 1.00 88.38 175 ASN A N 1
ATOM 1464 C CA . ASN A 1 175 ? -12.981 -11.435 3.342 1.00 88.38 175 ASN A CA 1
ATOM 1465 C C . ASN A 1 175 ? -12.610 -11.950 4.739 1.00 88.38 175 ASN A C 1
ATOM 1467 O O . ASN A 1 175 ? -13.343 -11.758 5.704 1.00 88.38 175 ASN A O 1
ATOM 1471 N N . GLU A 1 176 ? -11.419 -12.522 4.881 1.00 91.25 176 GLU A N 1
ATOM 1472 C CA . GLU A 1 176 ? -10.878 -13.016 6.144 1.00 91.25 176 GLU A CA 1
ATOM 1473 C C . GLU A 1 176 ? -10.720 -11.887 7.164 1.00 91.25 176 GLU A C 1
ATOM 1475 O O . GLU A 1 176 ? -11.010 -12.076 8.343 1.00 91.25 176 GLU A O 1
ATOM 1480 N N . PHE A 1 177 ? -10.305 -10.699 6.718 1.00 94.06 177 PHE A N 1
ATOM 1481 C CA . PHE A 1 177 ? -10.262 -9.507 7.558 1.00 94.06 177 PHE A CA 1
ATOM 1482 C C . PHE A 1 177 ? -11.654 -9.096 8.045 1.00 94.06 177 PHE A C 1
ATOM 1484 O O . PHE A 1 177 ? -11.790 -8.718 9.208 1.00 94.06 177 PHE A O 1
ATOM 1491 N N . ALA A 1 178 ? -12.683 -9.178 7.193 1.00 94.44 178 ALA A N 1
ATOM 1492 C CA . ALA A 1 178 ? -14.055 -8.878 7.596 1.00 94.44 178 ALA A CA 1
ATOM 1493 C C . ALA A 1 178 ? -14.501 -9.799 8.741 1.00 94.44 178 ALA A C 1
ATOM 1495 O O . ALA A 1 178 ? -14.926 -9.299 9.782 1.00 94.44 178 ALA A O 1
ATOM 1496 N N . TYR A 1 179 ? -14.308 -11.116 8.595 1.00 95.38 179 TYR A N 1
ATOM 1497 C CA . TYR A 1 179 ? -14.629 -12.098 9.637 1.00 95.38 179 TYR A CA 1
ATOM 1498 C C . TYR A 1 179 ? -13.825 -11.891 10.928 1.00 95.38 179 TYR A C 1
ATOM 1500 O O . TYR A 1 179 ? -14.369 -12.004 12.026 1.00 95.38 179 TYR A O 1
ATOM 1508 N N . GLU A 1 180 ? -12.542 -11.545 10.813 1.00 94.75 180 GLU A N 1
ATOM 1509 C CA . GLU A 1 180 ? -11.634 -11.346 11.947 1.00 94.75 180 GLU A CA 1
ATOM 1510 C C . GLU A 1 180 ? -12.099 -10.235 12.902 1.00 94.75 180 GLU A C 1
ATOM 1512 O O . GLU A 1 180 ? -11.909 -10.337 14.116 1.00 94.75 180 GLU A O 1
ATOM 1517 N N . ILE A 1 181 ? -12.720 -9.180 12.369 1.00 96.38 181 ILE A N 1
ATOM 1518 C CA . ILE A 1 181 ? -13.104 -8.002 13.155 1.00 96.38 181 ILE A CA 1
ATOM 1519 C C . ILE A 1 181 ? -14.574 -7.990 13.591 1.00 96.38 181 ILE A C 1
ATOM 1521 O O . ILE A 1 181 ? -14.938 -7.105 14.362 1.00 96.38 181 ILE A O 1
ATOM 1525 N N . LEU A 1 182 ? -15.405 -8.962 13.187 1.00 97.19 182 LEU A N 1
ATOM 1526 C CA . LEU A 1 182 ? -16.840 -9.002 13.530 1.00 97.19 182 LEU A CA 1
ATOM 1527 C C . LEU A 1 182 ? -17.085 -8.857 15.037 1.00 97.19 182 LEU A C 1
ATOM 1529 O O . LEU A 1 182 ? -17.797 -7.956 15.479 1.00 97.19 182 LEU A O 1
ATOM 1533 N N . ASN A 1 183 ? -16.424 -9.692 15.842 1.00 96.31 183 ASN A N 1
ATOM 1534 C CA . ASN A 1 183 ? -16.570 -9.659 17.299 1.00 96.31 183 ASN A CA 1
ATOM 1535 C C . ASN A 1 183 ? -16.069 -8.343 17.915 1.00 96.31 183 ASN A C 1
ATOM 1537 O O . ASN A 1 183 ? -16.600 -7.901 18.929 1.00 96.31 183 ASN A O 1
ATOM 1541 N N . LEU A 1 184 ? -15.072 -7.701 17.299 1.00 97.31 184 LEU A N 1
ATOM 1542 C CA . LEU A 1 184 ? -14.507 -6.432 17.771 1.00 97.31 184 LEU A CA 1
ATOM 1543 C C . LEU A 1 184 ? -15.386 -5.221 17.420 1.00 97.31 184 LEU A C 1
ATOM 1545 O O . LEU A 1 184 ? -15.252 -4.163 18.043 1.00 97.31 184 LEU A O 1
ATOM 1549 N N . LEU A 1 185 ? -16.238 -5.366 16.404 1.00 98.00 185 LEU A N 1
ATOM 1550 C CA . LEU A 1 185 ? -17.134 -4.332 15.891 1.00 98.00 185 LEU A CA 1
ATOM 1551 C C . LEU A 1 185 ? -18.586 -4.503 16.352 1.00 98.00 185 LEU A C 1
ATOM 1553 O O . LEU A 1 185 ? -19.404 -3.615 16.120 1.00 98.00 185 LEU A O 1
ATOM 1557 N N . LYS A 1 186 ? -18.921 -5.609 17.021 1.00 96.94 186 LYS A N 1
ATOM 1558 C CA . LYS A 1 186 ? -20.276 -5.868 17.513 1.00 96.94 186 LYS A CA 1
ATOM 1559 C C . LYS A 1 186 ? -20.766 -4.720 18.404 1.00 96.94 186 LYS A C 1
ATOM 1561 O O . LYS A 1 186 ? -20.103 -4.343 19.367 1.00 96.94 186 LYS A O 1
ATOM 1566 N N . GLY A 1 187 ? -21.936 -4.173 18.068 1.00 96.69 187 GLY A N 1
ATOM 1567 C CA . GLY A 1 187 ? -22.556 -3.055 18.787 1.00 96.69 187 GLY A CA 1
ATOM 1568 C C . GLY A 1 187 ? -21.950 -1.673 18.506 1.00 96.69 187 GLY A C 1
ATOM 1569 O O . GLY A 1 187 ? -22.365 -0.710 19.144 1.00 96.69 187 GLY A O 1
ATOM 1570 N N . LYS A 1 188 ? -20.993 -1.554 17.577 1.00 98.25 188 LYS A N 1
ATOM 1571 C CA . LYS A 1 188 ? -20.392 -0.278 17.164 1.00 98.25 188 LYS A CA 1
ATOM 1572 C C . LYS A 1 188 ? -21.032 0.241 15.883 1.00 98.25 188 LYS A C 1
ATOM 1574 O O . LYS A 1 188 ? -21.350 -0.547 14.997 1.00 98.25 188 LYS A O 1
ATOM 1579 N N . LYS A 1 189 ? -21.111 1.565 15.744 1.00 98.38 189 LYS A N 1
ATOM 1580 C CA . LYS A 1 189 ? -21.374 2.228 14.460 1.00 98.38 189 LYS A CA 1
ATOM 1581 C C . LYS A 1 189 ? -20.078 2.327 13.669 1.00 98.38 189 LYS A C 1
ATOM 1583 O O . LYS A 1 189 ? -19.157 3.053 14.054 1.00 98.38 189 LYS A O 1
ATOM 1588 N N . VAL A 1 190 ? -19.991 1.594 12.569 1.00 98.62 190 VAL A N 1
ATOM 1589 C CA . VAL A 1 190 ? -18.770 1.435 11.778 1.00 98.62 190 VAL A CA 1
ATOM 1590 C C . VAL A 1 190 ? -18.854 2.262 10.502 1.00 98.62 190 VAL A C 1
ATOM 1592 O O . VAL A 1 190 ? -19.855 2.234 9.789 1.00 98.62 190 VAL A O 1
ATOM 1595 N N . LEU A 1 191 ? -17.771 2.972 10.193 1.00 98.38 191 LEU A N 1
ATOM 1596 C CA . LEU A 1 191 ? -17.572 3.623 8.904 1.00 98.38 191 LEU A CA 1
ATOM 1597 C C . LEU A 1 191 ? -16.471 2.920 8.111 1.00 98.38 191 LEU A C 1
ATOM 1599 O O . LEU A 1 191 ? -15.300 2.926 8.496 1.00 98.38 191 LEU A O 1
ATOM 1603 N N . TYR A 1 192 ? -16.822 2.367 6.958 1.00 97.62 192 TYR A N 1
ATOM 1604 C CA . TYR A 1 192 ? -15.878 1.801 6.011 1.00 97.62 192 TYR A CA 1
ATOM 1605 C C . TYR A 1 192 ? -15.490 2.825 4.937 1.00 97.62 192 TYR A C 1
ATOM 1607 O O . TYR A 1 192 ? -16.246 3.135 4.018 1.00 97.62 192 TYR A O 1
ATOM 1615 N N . LEU A 1 193 ? -14.267 3.349 5.033 1.00 96.62 193 LEU A N 1
ATOM 1616 C CA . LEU A 1 193 ? -13.727 4.297 4.061 1.00 96.62 193 LEU A CA 1
ATOM 1617 C C . LEU A 1 193 ? -13.006 3.550 2.936 1.00 96.62 193 LEU A C 1
ATOM 1619 O O . LEU A 1 193 ? -11.965 2.923 3.163 1.00 96.62 193 LEU A O 1
ATOM 1623 N N . ARG A 1 194 ? -13.533 3.637 1.710 1.00 94.50 194 ARG A N 1
ATOM 1624 C CA . ARG A 1 194 ? -13.103 2.767 0.604 1.00 94.50 194 ARG A CA 1
ATOM 1625 C C . ARG A 1 194 ? -12.889 3.475 -0.731 1.00 94.50 194 ARG A C 1
ATOM 1627 O O . ARG A 1 194 ? -13.206 4.652 -0.918 1.00 94.50 194 ARG A O 1
ATOM 1634 N N . GLY A 1 195 ? -12.311 2.714 -1.660 1.00 93.25 195 GLY A N 1
ATOM 1635 C CA . GLY A 1 195 ? -12.260 3.066 -3.074 1.00 93.25 195 GLY A CA 1
ATOM 1636 C C . GLY A 1 195 ? -13.571 2.734 -3.786 1.00 93.25 195 GLY A C 1
ATOM 1637 O O . GLY A 1 195 ? -14.371 1.951 -3.277 1.00 93.25 195 GLY A O 1
ATOM 1638 N N . GLU A 1 196 ? -13.777 3.323 -4.962 1.00 92.25 196 GLU A N 1
ATOM 1639 C CA . GLU A 1 196 ? -14.952 3.086 -5.817 1.00 92.25 196 GLU A CA 1
ATOM 1640 C C . GLU A 1 196 ? -15.111 1.605 -6.194 1.00 92.25 196 GLU A C 1
ATOM 1642 O O . GLU A 1 196 ? -16.191 1.043 -6.024 1.00 92.25 196 GLU A O 1
ATOM 1647 N N . GLU A 1 197 ? -14.019 0.963 -6.610 1.00 83.12 197 GLU A N 1
ATOM 1648 C CA . GLU A 1 197 ? -13.972 -0.473 -6.896 1.00 83.12 197 GLU A CA 1
ATOM 1649 C C . GLU A 1 197 ? -13.800 -1.282 -5.599 1.00 83.12 197 GLU A C 1
ATOM 1651 O O . GLU A 1 197 ? -12.874 -1.032 -4.816 1.00 83.12 197 GLU A O 1
ATOM 1656 N N . ILE A 1 198 ? -14.670 -2.275 -5.396 1.00 77.19 198 ILE A N 1
ATOM 1657 C CA . ILE A 1 198 ? -14.594 -3.254 -4.305 1.00 77.19 198 ILE A CA 1
ATOM 1658 C C . ILE A 1 198 ? -14.175 -4.603 -4.894 1.00 77.19 198 ILE A C 1
ATOM 1660 O O . ILE A 1 198 ? -14.697 -5.013 -5.925 1.00 77.19 198 ILE A O 1
ATOM 1664 N N . VAL A 1 199 ? -13.229 -5.284 -4.245 1.00 71.69 199 VAL A N 1
ATOM 1665 C CA . VAL A 1 199 ? -12.728 -6.609 -4.671 1.00 71.69 199 VAL A CA 1
ATOM 1666 C C . VAL A 1 199 ? -13.194 -7.735 -3.734 1.00 71.69 199 VAL A C 1
ATOM 1668 O O . VAL A 1 199 ? -13.112 -8.900 -4.094 1.00 71.69 199 VAL A O 1
ATOM 1671 N N . SER A 1 200 ? -13.661 -7.393 -2.532 1.00 82.06 200 SER A N 1
ATOM 1672 C CA . SER A 1 200 ? -14.038 -8.318 -1.455 1.00 82.06 200 SER A CA 1
ATOM 1673 C C . SER A 1 200 ? -15.505 -8.171 -1.072 1.00 82.06 200 SER A C 1
ATOM 1675 O O . SER A 1 200 ? -16.027 -7.058 -1.107 1.00 82.06 200 SER A O 1
ATOM 1677 N N . ASP A 1 201 ? -16.091 -9.210 -0.494 1.00 89.56 201 ASP A N 1
ATOM 1678 C CA . ASP A 1 201 ? -17.482 -9.232 -0.014 1.00 89.56 201 ASP A CA 1
ATOM 1679 C C . ASP A 1 201 ? -17.628 -8.560 1.366 1.00 89.56 201 ASP A C 1
ATOM 1681 O O . ASP A 1 201 ? -18.524 -8.854 2.147 1.00 89.56 201 ASP A O 1
ATOM 1685 N N . PHE A 1 202 ? -16.722 -7.633 1.700 1.00 91.94 202 PHE A N 1
ATOM 1686 C CA . PHE A 1 202 ? -16.584 -7.031 3.029 1.00 91.94 202 PHE A CA 1
ATOM 1687 C C . PHE A 1 202 ? -17.905 -6.454 3.560 1.00 91.94 202 PHE A C 1
ATOM 1689 O O . PHE A 1 202 ? -18.251 -6.674 4.716 1.00 91.94 202 PHE A O 1
ATOM 1696 N N . LEU A 1 203 ? -18.647 -5.718 2.725 1.00 93.81 203 LEU A N 1
ATOM 1697 C CA . LEU A 1 203 ? -19.925 -5.121 3.123 1.00 93.81 203 LEU A CA 1
ATOM 1698 C C . LEU A 1 203 ? -21.037 -6.155 3.303 1.00 93.81 203 LEU A C 1
ATOM 1700 O O . LEU A 1 203 ? -21.849 -6.008 4.214 1.00 93.81 203 LEU A O 1
ATOM 1704 N N . GLU A 1 204 ? -21.050 -7.195 2.472 1.00 95.50 204 GLU A N 1
ATOM 1705 C CA . GLU A 1 204 ? -21.996 -8.307 2.582 1.00 95.50 204 GLU A CA 1
ATOM 1706 C C . GLU A 1 204 ? -21.749 -9.081 3.880 1.00 95.50 204 GLU A C 1
ATOM 1708 O O . GLU A 1 204 ? -22.656 -9.208 4.695 1.00 95.50 204 GLU A O 1
ATOM 1713 N N . ILE A 1 205 ? -20.490 -9.421 4.173 1.00 96.50 205 ILE A N 1
ATOM 1714 C CA . ILE A 1 205 ? -20.095 -10.086 5.422 1.00 96.50 205 ILE A CA 1
ATOM 1715 C C . ILE A 1 205 ? -20.512 -9.266 6.654 1.00 96.50 205 ILE A C 1
ATOM 1717 O O . ILE A 1 205 ? -21.027 -9.830 7.621 1.00 96.50 205 ILE A O 1
ATOM 1721 N N . MET A 1 206 ? -20.316 -7.941 6.643 1.00 96.31 206 MET A N 1
ATOM 1722 C CA . MET A 1 206 ? -20.740 -7.075 7.755 1.00 96.31 206 MET A CA 1
ATOM 1723 C C . MET A 1 206 ? -22.259 -7.086 7.941 1.00 96.31 206 MET A C 1
ATOM 1725 O O . MET A 1 206 ? -22.740 -7.212 9.069 1.00 96.31 206 MET A O 1
ATOM 1729 N N . LYS A 1 207 ? -23.006 -6.990 6.837 1.00 96.00 207 LYS A N 1
ATOM 1730 C CA . LYS A 1 207 ? -24.469 -6.999 6.838 1.00 96.00 207 LYS A CA 1
ATOM 1731 C C . LYS A 1 207 ? -25.022 -8.332 7.347 1.00 96.00 207 LYS A C 1
ATOM 1733 O O . LYS A 1 207 ? -25.861 -8.328 8.246 1.00 96.00 207 LYS A O 1
ATOM 1738 N N . ASP A 1 208 ? -24.513 -9.448 6.838 1.00 97.56 208 ASP A N 1
ATOM 1739 C CA . ASP A 1 208 ? -24.965 -10.800 7.193 1.00 97.56 208 ASP A CA 1
ATOM 1740 C C . ASP A 1 208 ? -24.720 -11.126 8.671 1.00 97.56 208 ASP A C 1
ATOM 1742 O O . ASP A 1 208 ? -25.446 -11.908 9.280 1.00 97.56 208 ASP A O 1
ATOM 1746 N N . ASN A 1 209 ? -23.730 -10.471 9.281 1.00 97.44 209 ASN A N 1
ATOM 1747 C CA . ASN A 1 209 ? -23.394 -10.619 10.695 1.00 97.44 209 ASN A CA 1
ATOM 1748 C C . ASN A 1 209 ? -23.950 -9.486 11.573 1.00 97.44 209 ASN A C 1
ATOM 1750 O O . ASN A 1 209 ? -23.524 -9.326 12.718 1.00 97.44 209 ASN A O 1
ATOM 1754 N N . SER A 1 210 ? -24.922 -8.716 11.065 1.00 97.06 210 SER A N 1
ATOM 1755 C CA . SER A 1 210 ? -25.625 -7.656 11.806 1.00 97.06 210 SER A CA 1
ATOM 1756 C C . SER A 1 210 ? -24.700 -6.582 12.400 1.00 97.06 210 SER A C 1
ATOM 1758 O O . SER A 1 210 ? -24.953 -6.059 13.488 1.00 97.06 210 SER A O 1
ATOM 1760 N N . ILE A 1 211 ? -23.614 -6.246 11.699 1.00 98.12 211 ILE A N 1
ATOM 1761 C CA . ILE A 1 211 ? -22.759 -5.107 12.041 1.00 98.12 211 ILE A CA 1
ATOM 1762 C C . ILE A 1 211 ? -23.337 -3.847 11.388 1.00 98.12 211 ILE A C 1
ATOM 1764 O O . ILE A 1 211 ? -23.532 -3.811 10.173 1.00 98.12 211 ILE A O 1
ATOM 1768 N N . ASP A 1 212 ? -23.575 -2.796 12.180 1.00 97.69 212 ASP A N 1
ATOM 1769 C CA . ASP A 1 212 ? -23.963 -1.476 11.665 1.00 97.69 212 ASP A CA 1
ATOM 1770 C C . ASP A 1 212 ? -22.756 -0.828 10.974 1.00 97.69 212 ASP A C 1
ATOM 1772 O O . ASP A 1 212 ? -21.935 -0.158 11.602 1.00 97.69 212 ASP A O 1
ATOM 1776 N N . CYS A 1 213 ? -22.609 -1.101 9.679 1.00 97.62 213 CYS A N 1
ATOM 1777 C CA . CYS A 1 213 ? -21.499 -0.643 8.858 1.00 97.62 213 CYS A CA 1
ATOM 1778 C C . CYS A 1 213 ? -22.013 0.174 7.674 1.00 97.62 213 CYS A C 1
ATOM 1780 O O . CYS A 1 213 ? -22.680 -0.352 6.783 1.00 97.62 213 CYS A O 1
ATOM 1782 N N . LYS A 1 214 ? -21.661 1.461 7.645 1.00 97.00 214 LYS A N 1
ATOM 1783 C CA . LYS A 1 214 ? -21.859 2.338 6.486 1.00 97.00 214 LYS A CA 1
ATOM 1784 C C . LYS A 1 214 ? -20.560 2.473 5.717 1.00 97.00 214 LYS A C 1
ATOM 1786 O O . LYS A 1 214 ? -19.498 2.530 6.330 1.00 97.00 214 LYS A O 1
ATOM 1791 N N . ASP A 1 215 ? -20.622 2.591 4.397 1.00 95.94 215 ASP A N 1
ATOM 1792 C CA . ASP A 1 215 ? -19.453 2.886 3.576 1.00 95.94 215 ASP A CA 1
ATOM 1793 C C . ASP A 1 215 ? -19.485 4.274 2.954 1.00 95.94 215 ASP A C 1
ATOM 1795 O O . ASP A 1 215 ? -20.531 4.824 2.627 1.00 95.94 215 ASP A O 1
ATOM 1799 N N . GLU A 1 216 ? -18.290 4.815 2.728 1.00 96.50 216 GLU A N 1
ATOM 1800 C CA . GLU A 1 216 ? -18.105 6.012 1.924 1.00 96.50 216 GLU A CA 1
ATOM 1801 C C . GLU A 1 216 ? -16.992 5.802 0.898 1.00 96.50 216 GLU A C 1
ATOM 1803 O O . GLU A 1 216 ? -15.833 5.518 1.226 1.00 96.50 216 GLU A O 1
ATOM 1808 N N . ILE A 1 217 ? -17.345 5.993 -0.374 1.00 96.19 217 ILE A N 1
ATOM 1809 C CA . ILE A 1 217 ? -16.382 6.079 -1.474 1.00 96.19 217 ILE A CA 1
ATOM 1810 C C . ILE A 1 217 ? -15.658 7.426 -1.390 1.00 96.19 217 ILE A C 1
ATOM 1812 O O . ILE A 1 217 ? -16.253 8.463 -1.685 1.00 96.19 217 ILE A O 1
ATOM 1816 N N . ILE A 1 218 ? -14.374 7.408 -1.028 1.00 96.25 218 ILE A N 1
ATOM 1817 C CA . ILE A 1 218 ? -13.549 8.620 -0.842 1.00 96.25 218 ILE A CA 1
ATOM 1818 C C . ILE A 1 218 ? -12.370 8.717 -1.814 1.00 96.25 218 ILE A C 1
ATOM 1820 O O . ILE A 1 218 ? -11.640 9.709 -1.834 1.00 96.25 218 ILE A O 1
ATOM 1824 N N . TYR A 1 219 ? -12.155 7.697 -2.642 1.00 94.75 219 TYR A N 1
ATOM 1825 C CA . TYR A 1 219 ? -11.212 7.772 -3.750 1.00 94.75 219 TYR A CA 1
ATOM 1826 C C . TYR A 1 219 ? -11.615 6.845 -4.891 1.00 94.75 219 TYR A C 1
ATOM 1828 O O . TYR A 1 219 ? -12.366 5.888 -4.712 1.00 94.75 219 TYR A O 1
ATOM 1836 N N . LYS A 1 220 ? -11.047 7.093 -6.067 1.00 93.12 220 LYS A N 1
ATOM 1837 C CA . LYS A 1 220 ? -11.124 6.181 -7.207 1.00 93.12 220 LYS A CA 1
ATOM 1838 C C . LYS A 1 220 ? -9.803 6.082 -7.946 1.00 93.12 220 LYS A C 1
ATOM 1840 O O . LYS A 1 220 ? -8.986 7.009 -7.920 1.00 93.12 220 LYS A O 1
ATOM 1845 N N . ASN A 1 221 ? -9.608 4.953 -8.617 1.00 87.69 221 ASN A N 1
ATOM 1846 C CA . ASN A 1 221 ? -8.558 4.804 -9.612 1.00 87.69 221 ASN A CA 1
ATOM 1847 C C . ASN A 1 221 ? -9.020 5.538 -10.871 1.00 87.69 221 ASN A C 1
ATOM 1849 O O . ASN A 1 221 ? -9.989 5.133 -11.503 1.00 87.69 221 ASN A O 1
ATOM 1853 N N . SER A 1 222 ? -8.352 6.627 -11.239 1.00 86.19 222 SER A N 1
ATOM 1854 C CA . SER A 1 222 ? -8.623 7.314 -12.498 1.00 86.19 222 SER A CA 1
ATOM 1855 C C . SER A 1 222 ? -7.478 7.114 -13.473 1.00 86.19 222 SER A C 1
ATOM 1857 O O . SER A 1 222 ? -6.316 6.932 -13.101 1.00 86.19 222 SER A O 1
ATOM 1859 N N . PHE A 1 223 ? -7.814 7.141 -14.755 1.00 84.19 223 PHE A N 1
ATOM 1860 C CA . PHE A 1 223 ? -6.815 7.068 -15.800 1.00 84.19 223 PHE A CA 1
ATOM 1861 C C . PHE A 1 223 ? -5.878 8.289 -15.745 1.00 84.19 223 PHE A C 1
ATOM 1863 O O . PHE A 1 223 ? -6.314 9.432 -15.573 1.00 84.19 223 PHE A O 1
ATOM 1870 N N . ASN A 1 224 ? -4.571 8.059 -15.892 1.00 86.12 224 ASN A N 1
ATOM 1871 C CA . ASN A 1 224 ? -3.592 9.137 -15.900 1.00 86.12 224 ASN A CA 1
ATOM 1872 C C . ASN A 1 224 ? -3.390 9.687 -17.318 1.00 86.12 224 ASN A C 1
ATOM 1874 O O . ASN A 1 224 ? -2.516 9.244 -18.061 1.00 86.12 224 ASN A O 1
ATOM 1878 N N . GLU A 1 225 ? -4.159 10.714 -17.677 1.00 84.38 225 GLU A N 1
ATOM 1879 C CA . GLU A 1 225 ? -4.105 11.323 -19.014 1.00 84.38 225 GLU A CA 1
ATOM 1880 C C . GLU A 1 225 ? -2.728 11.849 -19.424 1.00 84.38 225 GLU A C 1
ATOM 1882 O O . GLU A 1 225 ? -2.407 11.860 -20.613 1.00 84.38 225 GLU A O 1
ATOM 1887 N N . LYS A 1 226 ? -1.877 12.220 -18.457 1.00 85.88 226 LYS A N 1
ATOM 1888 C CA . LYS A 1 226 ? -0.508 12.680 -18.733 1.00 85.88 226 LYS A CA 1
ATOM 1889 C C . LYS A 1 226 ? 0.323 11.612 -19.450 1.00 85.88 226 LYS A C 1
ATOM 1891 O O . LYS A 1 226 ? 1.241 11.959 -20.189 1.00 85.88 226 LYS A O 1
ATOM 1896 N N . VAL A 1 227 ? -0.023 10.333 -19.285 1.00 89.31 227 VAL A N 1
ATOM 1897 C CA . VAL A 1 227 ? 0.681 9.212 -19.915 1.00 89.31 227 VAL A CA 1
ATOM 1898 C C . VAL A 1 227 ? 0.543 9.209 -21.437 1.00 89.31 227 VAL A C 1
ATOM 1900 O O . VAL A 1 227 ? 1.464 8.762 -22.112 1.00 89.31 227 VAL A O 1
ATOM 1903 N N . LYS A 1 228 ? -0.522 9.792 -22.005 1.00 86.75 228 LYS A N 1
ATOM 1904 C CA . LYS A 1 228 ? -0.688 9.896 -23.469 1.00 86.75 228 LYS A CA 1
ATOM 1905 C C . LYS A 1 228 ? 0.467 10.637 -24.161 1.00 86.75 228 LYS A C 1
ATOM 1907 O O . LYS A 1 228 ? 0.666 10.472 -25.356 1.00 86.75 228 LYS A O 1
ATOM 1912 N N . LYS A 1 229 ? 1.220 11.463 -23.423 1.00 88.19 229 LYS A N 1
ATOM 1913 C CA . LYS A 1 229 ? 2.372 12.223 -23.936 1.00 88.19 229 LYS A CA 1
ATOM 1914 C C . LYS A 1 229 ? 3.702 11.467 -23.820 1.00 88.19 229 LYS A C 1
ATOM 1916 O O . LYS A 1 229 ? 4.714 11.937 -24.333 1.00 88.19 229 LYS A O 1
ATOM 1921 N N . VAL A 1 230 ? 3.727 10.335 -23.116 1.00 92.00 230 VAL A N 1
ATOM 1922 C CA . VAL A 1 230 ? 4.944 9.545 -22.907 1.00 92.00 230 VAL A CA 1
ATOM 1923 C C . VAL A 1 230 ? 5.300 8.825 -24.203 1.00 92.00 230 VAL A C 1
ATOM 1925 O O . VAL A 1 230 ? 4.438 8.242 -24.850 1.00 92.00 230 VAL A O 1
ATOM 1928 N N . LYS A 1 231 ? 6.581 8.840 -24.576 1.00 92.94 231 LYS A N 1
ATOM 1929 C CA . LYS A 1 231 ? 7.112 8.024 -25.672 1.00 92.94 231 LYS A CA 1
ATOM 1930 C C . LYS A 1 231 ? 7.958 6.900 -25.091 1.00 92.94 231 LYS A C 1
ATOM 1932 O O . LYS A 1 231 ? 8.829 7.155 -24.261 1.00 92.94 231 LYS A O 1
ATOM 1937 N N . ILE A 1 232 ? 7.704 5.675 -25.537 1.00 95.88 232 ILE A N 1
ATOM 1938 C CA . ILE A 1 232 ? 8.461 4.489 -25.136 1.00 95.88 232 ILE A CA 1
ATOM 1939 C C . ILE A 1 232 ? 9.475 4.185 -26.253 1.00 95.88 232 ILE A C 1
ATOM 1941 O O . ILE A 1 232 ? 9.061 3.877 -27.373 1.00 95.88 232 ILE A O 1
ATOM 1945 N N . PRO A 1 233 ? 10.795 4.299 -26.005 1.00 95.56 233 PRO A N 1
ATOM 1946 C CA . PRO A 1 233 ? 11.813 4.015 -27.017 1.00 95.56 233 PRO A CA 1
ATOM 1947 C C . PRO A 1 233 ? 11.738 2.572 -27.521 1.00 95.56 233 PRO A C 1
ATOM 1949 O O . PRO A 1 233 ? 11.327 1.684 -26.779 1.00 95.56 233 PRO A O 1
ATOM 1952 N N . LYS A 1 234 ? 12.196 2.304 -28.746 1.00 95.38 234 LYS A N 1
ATOM 1953 C CA . LYS A 1 234 ? 12.387 0.928 -29.237 1.00 95.38 234 LYS A CA 1
ATOM 1954 C C . LYS A 1 234 ? 13.326 0.127 -28.325 1.00 95.38 234 LYS A C 1
ATOM 1956 O O . LYS A 1 234 ? 14.113 0.707 -27.574 1.00 95.38 234 LYS A O 1
ATOM 1961 N N . ASN A 1 235 ? 13.238 -1.201 -28.400 1.00 95.12 235 ASN A N 1
ATOM 1962 C CA . ASN A 1 235 ? 13.996 -2.146 -27.567 1.00 95.12 235 ASN A CA 1
ATOM 1963 C C . ASN A 1 235 ? 13.735 -1.984 -26.054 1.00 95.12 235 ASN A C 1
ATOM 1965 O O . ASN A 1 235 ? 14.597 -2.268 -25.221 1.00 95.12 235 ASN A O 1
ATOM 1969 N N . SER A 1 236 ? 12.553 -1.478 -25.687 1.00 97.06 236 SER A N 1
ATOM 1970 C CA . SER A 1 236 ? 12.146 -1.315 -24.290 1.00 97.06 236 SER A CA 1
ATOM 1971 C C . SER A 1 236 ? 11.557 -2.592 -23.703 1.00 97.06 236 SER A C 1
ATOM 1973 O O . SER A 1 236 ? 10.943 -3.401 -24.395 1.00 97.06 236 SER A O 1
ATOM 1975 N N . LYS A 1 237 ? 11.683 -2.737 -22.387 1.00 97.50 237 LYS A N 1
ATOM 1976 C CA . LYS A 1 237 ? 11.116 -3.851 -21.623 1.00 97.50 237 LYS A CA 1
ATOM 1977 C C . LYS A 1 237 ? 9.969 -3.330 -20.779 1.00 97.50 237 LYS A C 1
ATOM 1979 O O . LYS A 1 237 ? 10.171 -2.434 -19.961 1.00 97.50 237 LYS A O 1
ATOM 1984 N N . ILE A 1 238 ? 8.775 -3.859 -21.008 1.00 98.12 238 ILE A N 1
ATOM 1985 C CA . ILE A 1 238 ? 7.528 -3.355 -20.436 1.00 98.12 238 ILE A CA 1
ATOM 1986 C C . ILE A 1 238 ? 7.032 -4.347 -19.392 1.00 98.12 238 ILE A C 1
ATOM 1988 O O . ILE A 1 238 ? 6.729 -5.495 -19.714 1.00 98.12 238 ILE A O 1
ATOM 1992 N N . ILE A 1 239 ? 6.968 -3.904 -18.138 1.00 98.00 239 ILE A N 1
ATOM 1993 C CA . ILE A 1 239 ? 6.557 -4.727 -17.003 1.00 98.00 239 ILE A CA 1
ATOM 1994 C C . ILE A 1 239 ? 5.075 -4.491 -16.695 1.00 98.00 239 ILE A C 1
ATOM 1996 O O . ILE A 1 239 ? 4.681 -3.410 -16.243 1.00 98.00 239 ILE A O 1
ATOM 2000 N N . PHE A 1 240 ? 4.277 -5.542 -16.868 1.00 97.31 240 PHE A N 1
ATOM 2001 C CA . PHE A 1 240 ? 2.858 -5.600 -16.535 1.00 97.31 240 PHE A CA 1
ATOM 2002 C C . PHE A 1 240 ? 2.658 -6.237 -15.159 1.00 97.31 240 PHE A C 1
ATOM 2004 O O . PHE A 1 240 ? 3.043 -7.383 -14.918 1.00 97.31 240 PHE A O 1
ATOM 2011 N N . THR A 1 241 ? 2.030 -5.498 -14.244 1.00 93.31 241 THR A N 1
ATOM 2012 C CA . THR A 1 241 ? 1.870 -5.925 -12.843 1.00 93.31 241 THR A CA 1
ATOM 2013 C C . THR A 1 241 ? 0.448 -6.320 -12.469 1.00 93.31 241 THR A C 1
ATOM 2015 O O . THR A 1 241 ? 0.209 -6.749 -11.347 1.00 93.31 241 THR A O 1
ATOM 2018 N N . SER A 1 242 ? -0.510 -6.158 -13.377 1.00 91.56 242 SER A N 1
ATOM 2019 C CA . SER A 1 242 ? -1.893 -6.610 -13.201 1.00 91.56 242 SER A CA 1
ATOM 2020 C C . SER A 1 242 ? -2.636 -6.643 -14.540 1.00 91.56 242 SER A C 1
ATOM 2022 O O . SER A 1 242 ? -2.243 -5.916 -15.462 1.00 91.56 242 SER A O 1
ATOM 2024 N N . PRO A 1 243 ? -3.750 -7.389 -14.655 1.00 91.62 243 PRO A N 1
ATOM 2025 C CA . PRO A 1 243 ? -4.643 -7.317 -15.815 1.00 91.62 243 PRO A CA 1
ATOM 2026 C C . PRO A 1 243 ? -5.016 -5.879 -16.210 1.00 91.62 243 PRO A C 1
ATOM 2028 O O . PRO A 1 243 ? -4.989 -5.512 -17.385 1.00 91.62 243 PRO A O 1
ATOM 2031 N N . SER A 1 244 ? -5.261 -5.014 -15.221 1.00 88.88 244 SER A N 1
ATOM 2032 C CA . SER A 1 244 ? -5.573 -3.603 -15.455 1.00 88.88 244 SER A CA 1
ATOM 2033 C C . SER A 1 244 ? -4.425 -2.855 -16.138 1.00 88.88 244 SER A C 1
ATOM 2035 O O . SER A 1 244 ? -4.682 -2.068 -17.047 1.00 88.88 244 SER A O 1
ATOM 2037 N N . THR A 1 245 ? -3.159 -3.106 -15.769 1.00 93.25 245 THR A N 1
ATOM 2038 C CA . THR A 1 245 ? -2.014 -2.472 -16.459 1.00 93.25 245 THR A CA 1
ATOM 2039 C C . THR A 1 245 ? -1.941 -2.854 -17.934 1.00 93.25 245 THR A C 1
ATOM 2041 O O . THR A 1 245 ? -1.629 -1.999 -18.757 1.00 93.25 245 THR A O 1
ATOM 2044 N N . VAL A 1 246 ? -2.296 -4.095 -18.279 1.00 95.31 246 VAL A N 1
ATOM 2045 C CA . VAL A 1 246 ? -2.348 -4.558 -19.670 1.00 95.31 246 VAL A CA 1
ATOM 2046 C C . VAL A 1 246 ? -3.436 -3.802 -20.427 1.00 95.31 246 VAL A C 1
ATOM 2048 O O . VAL A 1 246 ? -3.148 -3.108 -21.401 1.00 9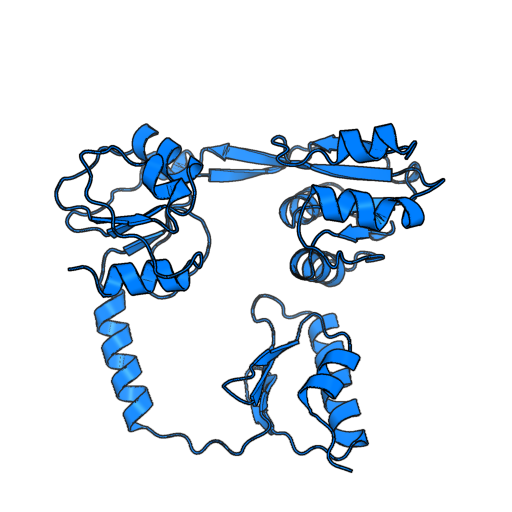5.31 246 VAL A O 1
ATOM 2051 N N . LYS A 1 247 ? -4.671 -3.836 -19.913 1.00 91.88 247 LYS A N 1
ATOM 2052 C CA . LYS A 1 247 ? -5.820 -3.136 -20.505 1.00 91.88 247 LYS A CA 1
ATOM 2053 C C . LYS A 1 247 ? -5.533 -1.654 -20.754 1.00 91.88 247 LYS A C 1
ATOM 2055 O O . LYS A 1 247 ? -5.816 -1.141 -21.833 1.00 91.88 247 LYS A O 1
ATOM 2060 N N . TYR A 1 248 ? -4.978 -0.952 -19.765 1.00 90.12 248 TYR A N 1
ATOM 2061 C CA . TYR A 1 248 ? -4.689 0.474 -19.906 1.00 90.12 248 TYR A CA 1
ATOM 2062 C C . TYR A 1 248 ? -3.540 0.755 -20.872 1.00 90.12 248 TYR A C 1
ATOM 2064 O O . TYR A 1 248 ? -3.626 1.729 -21.613 1.00 90.12 248 TYR A O 1
ATOM 2072 N N . PHE A 1 249 ? -2.499 -0.079 -20.900 1.00 95.25 249 PHE A N 1
ATOM 2073 C CA . PHE A 1 249 ? -1.393 0.091 -21.839 1.00 95.25 249 PHE A CA 1
ATOM 2074 C C . PHE A 1 249 ? -1.890 0.046 -23.286 1.00 95.25 249 PHE A C 1
ATOM 2076 O O . PHE A 1 249 ? -1.690 1.007 -24.022 1.00 95.25 249 PHE A O 1
ATOM 2083 N N . PHE A 1 250 ? -2.623 -1.008 -23.658 1.00 94.00 250 PHE A N 1
ATOM 2084 C CA . PHE A 1 250 ? -3.129 -1.196 -25.025 1.00 94.00 250 PHE A CA 1
ATOM 2085 C C . PHE A 1 250 ? -4.235 -0.213 -25.422 1.00 94.00 250 PHE A C 1
ATOM 2087 O O . PHE A 1 250 ? -4.526 -0.053 -26.602 1.00 94.00 250 PHE A O 1
ATOM 2094 N N . LYS A 1 251 ? -4.826 0.505 -24.460 1.00 90.75 251 LYS A N 1
ATOM 2095 C CA . LYS A 1 251 ? -5.736 1.621 -24.749 1.00 90.75 251 LYS A CA 1
ATOM 2096 C C . LYS A 1 251 ? -5.005 2.858 -25.303 1.00 90.75 251 LYS A C 1
ATOM 2098 O O . LYS A 1 251 ? -5.654 3.740 -25.858 1.00 90.75 251 LYS A O 1
ATOM 2103 N N . ILE A 1 252 ? -3.691 2.974 -25.098 1.00 90.12 252 ILE A N 1
ATOM 2104 C CA . ILE A 1 252 ? -2.923 4.213 -25.338 1.00 90.12 252 ILE A CA 1
ATOM 2105 C C . ILE A 1 252 ? -1.739 3.970 -26.265 1.00 90.12 252 ILE A C 1
ATOM 2107 O O . ILE A 1 252 ? -1.444 4.796 -27.122 1.00 90.12 252 ILE A O 1
ATOM 2111 N N . PHE A 1 253 ? -1.031 2.869 -26.040 1.00 94.06 253 PHE A N 1
ATOM 2112 C CA . PHE A 1 253 ? 0.204 2.536 -26.717 1.00 94.06 253 PHE A CA 1
ATOM 2113 C C . PHE A 1 253 ? -0.040 1.394 -27.686 1.00 94.06 253 PHE A C 1
ATOM 2115 O O . PHE A 1 253 ? -0.616 0.365 -27.330 1.00 94.06 253 PHE A O 1
ATOM 2122 N N . SER A 1 254 ? 0.463 1.559 -28.902 1.00 94.00 254 SER A N 1
ATOM 2123 C CA . SER A 1 254 ? 0.643 0.443 -29.818 1.00 94.00 254 SER A CA 1
ATOM 2124 C C . SER A 1 254 ? 1.850 -0.386 -29.381 1.00 94.00 254 SER A C 1
ATOM 2126 O O . SER A 1 254 ? 2.834 0.146 -28.858 1.00 94.00 254 SER A O 1
ATOM 2128 N N . TRP A 1 255 ? 1.783 -1.694 -29.606 1.00 97.00 255 TRP A N 1
ATOM 2129 C CA . TRP A 1 255 ? 2.916 -2.578 -29.370 1.00 97.00 255 TRP A CA 1
ATOM 2130 C C . TRP A 1 255 ? 3.948 -2.446 -30.492 1.00 97.00 255 TRP A C 1
ATOM 2132 O O . TRP A 1 255 ? 3.617 -2.621 -31.663 1.00 97.00 255 TRP A O 1
ATOM 2142 N N . ASP A 1 256 ? 5.201 -2.161 -30.141 1.00 96.44 256 ASP A N 1
ATOM 2143 C CA . ASP A 1 256 ? 6.325 -2.247 -31.073 1.00 96.44 256 ASP A CA 1
ATOM 2144 C C . ASP A 1 256 ? 6.954 -3.644 -30.974 1.00 96.44 256 ASP A C 1
ATOM 2146 O O . ASP A 1 256 ? 7.187 -4.154 -29.879 1.00 96.44 256 ASP A O 1
ATOM 2150 N N . LYS A 1 257 ? 7.266 -4.267 -32.116 1.00 95.31 257 LYS A N 1
ATOM 2151 C CA . LYS A 1 257 ? 7.837 -5.627 -32.172 1.00 95.31 257 LYS A CA 1
ATOM 2152 C C . LYS A 1 257 ? 9.187 -5.758 -31.454 1.00 95.31 257 LYS A C 1
ATOM 2154 O O . LYS A 1 257 ? 9.572 -6.864 -31.089 1.00 95.31 257 LYS A O 1
ATOM 2159 N N . SER A 1 258 ? 9.905 -4.651 -31.263 1.00 95.62 258 SER A N 1
ATOM 2160 C CA . SER A 1 258 ? 11.154 -4.613 -30.498 1.00 95.62 258 SER A CA 1
ATOM 2161 C C . SER A 1 258 ? 10.945 -4.624 -28.982 1.00 95.62 258 SER A C 1
ATOM 2163 O O . SER A 1 258 ? 11.907 -4.813 -28.237 1.00 95.62 258 SER A O 1
ATOM 2165 N N . TYR A 1 259 ? 9.719 -4.404 -28.498 1.00 97.50 259 TYR A N 1
ATOM 2166 C CA . TYR A 1 259 ? 9.433 -4.459 -27.072 1.00 97.50 259 TYR A CA 1
ATOM 2167 C C . TYR A 1 259 ? 9.490 -5.891 -26.543 1.00 97.50 259 TYR A C 1
ATOM 2169 O O . TYR A 1 259 ? 9.208 -6.864 -27.244 1.00 97.50 259 TYR A O 1
ATOM 2177 N N . LYS A 1 260 ? 9.818 -6.012 -25.257 1.00 97.56 260 LYS A N 1
ATOM 2178 C CA . LYS A 1 260 ? 9.733 -7.270 -24.508 1.00 97.56 260 LYS A CA 1
ATOM 2179 C C . LYS A 1 260 ? 8.709 -7.125 -23.394 1.00 97.56 260 LYS A C 1
ATOM 2181 O O . LYS A 1 260 ? 8.805 -6.193 -22.594 1.00 97.56 260 LYS A O 1
ATOM 2186 N N . ALA A 1 261 ? 7.741 -8.035 -23.336 1.00 98.00 261 ALA A N 1
ATOM 2187 C CA . ALA A 1 261 ? 6.746 -8.061 -22.273 1.00 98.00 261 ALA A CA 1
ATOM 2188 C C . ALA A 1 261 ? 7.262 -8.895 -21.099 1.00 98.00 261 ALA A C 1
ATOM 2190 O O . ALA A 1 261 ? 7.640 -10.053 -21.270 1.00 98.00 261 ALA A O 1
ATOM 2191 N N . ILE A 1 262 ? 7.241 -8.308 -19.904 1.00 98.25 262 ILE A N 1
ATOM 2192 C CA . ILE A 1 262 ? 7.492 -9.006 -18.646 1.00 98.25 262 ILE A CA 1
ATOM 2193 C C . ILE A 1 262 ? 6.200 -8.975 -17.834 1.00 98.25 262 ILE A C 1
ATOM 2195 O O . ILE A 1 262 ? 5.662 -7.903 -17.562 1.00 98.25 262 ILE A O 1
ATOM 2199 N N . SER A 1 263 ? 5.694 -10.134 -17.430 1.00 97.69 263 SER A N 1
ATOM 2200 C CA . SER A 1 263 ? 4.512 -10.240 -16.577 1.00 97.69 263 SER A CA 1
ATOM 2201 C C . SER A 1 263 ? 4.899 -10.619 -15.153 1.00 97.69 263 SER A C 1
ATOM 2203 O O . SER A 1 263 ? 5.690 -11.535 -14.941 1.00 97.69 263 SER A O 1
ATOM 2205 N N . ILE A 1 264 ? 4.281 -9.971 -14.164 1.00 93.75 264 ILE A N 1
ATOM 2206 C CA . ILE A 1 264 ? 4.456 -10.310 -12.742 1.00 93.75 264 ILE A CA 1
ATOM 2207 C C . ILE A 1 264 ? 3.980 -11.725 -12.387 1.00 93.75 264 ILE A C 1
ATOM 2209 O O . ILE A 1 264 ? 4.359 -12.265 -11.353 1.00 93.75 264 ILE A O 1
ATOM 2213 N N . GLY A 1 265 ? 3.107 -12.312 -13.209 1.00 92.75 265 GLY A N 1
ATOM 2214 C CA . GLY A 1 265 ? 2.521 -13.619 -12.944 1.00 92.75 265 GLY A CA 1
ATOM 2215 C C . GLY A 1 265 ? 1.634 -14.127 -14.077 1.00 92.75 265 GLY A C 1
ATOM 2216 O O . GLY A 1 265 ? 1.335 -13.411 -15.036 1.00 92.75 265 GLY A O 1
ATOM 2217 N N . LYS A 1 266 ? 1.189 -15.379 -13.949 1.00 93.75 266 LYS A N 1
ATOM 2218 C CA . LYS A 1 266 ? 0.396 -16.079 -14.973 1.00 93.75 266 LYS A CA 1
ATOM 2219 C C . LYS A 1 266 ? -0.940 -15.389 -15.256 1.00 93.75 266 LYS A C 1
ATOM 2221 O O . LYS A 1 266 ? -1.263 -15.175 -16.418 1.00 93.75 266 LYS A O 1
ATOM 2226 N N . THR A 1 267 ? -1.660 -14.964 -14.217 1.00 92.88 267 THR A N 1
ATOM 2227 C CA . THR A 1 267 ? -2.946 -14.264 -14.368 1.00 92.88 267 THR A CA 1
ATOM 2228 C C . THR A 1 267 ? -2.804 -13.007 -15.214 1.00 92.88 267 THR A C 1
ATOM 2230 O O . THR A 1 267 ? -3.561 -12.820 -16.149 1.00 92.88 267 THR A O 1
ATOM 2233 N N . THR A 1 268 ? -1.804 -12.162 -14.950 1.00 94.88 268 THR A N 1
ATOM 2234 C CA . THR A 1 268 ? -1.563 -10.952 -15.753 1.00 94.88 268 THR A CA 1
ATOM 2235 C C . THR A 1 268 ? -1.152 -11.289 -17.187 1.00 94.88 268 THR A C 1
ATOM 2237 O O . THR A 1 268 ? -1.602 -10.623 -18.115 1.00 94.88 268 THR A O 1
ATOM 2240 N N . ALA A 1 269 ? -0.343 -12.337 -17.381 1.00 96.62 269 ALA A N 1
ATOM 2241 C CA . ALA A 1 269 ? 0.133 -12.743 -18.702 1.00 96.62 269 ALA A CA 1
ATOM 2242 C C . ALA A 1 269 ? -1.016 -13.172 -19.628 1.00 96.62 269 ALA A C 1
ATOM 2244 O O . ALA A 1 269 ? -0.979 -12.872 -20.813 1.00 96.62 269 ALA A O 1
ATOM 2245 N N . GLN A 1 270 ? -2.064 -13.800 -19.086 1.00 96.56 270 GLN A N 1
ATOM 2246 C CA . GLN A 1 270 ? -3.247 -14.211 -19.855 1.00 96.56 270 GLN A CA 1
ATOM 2247 C C . GLN A 1 270 ? -4.011 -13.042 -20.495 1.00 96.56 270 GLN A C 1
ATOM 2249 O O . GLN A 1 270 ? -4.737 -13.254 -21.461 1.00 96.56 270 GLN A O 1
ATOM 2254 N N . TYR A 1 271 ? -3.863 -11.823 -19.968 1.00 97.00 271 TYR A N 1
ATOM 2255 C CA . TYR A 1 271 ? -4.505 -10.628 -20.523 1.00 97.00 271 TYR A CA 1
ATOM 2256 C C . TYR A 1 271 ? -3.670 -9.970 -21.625 1.00 97.00 271 TYR A C 1
ATOM 2258 O O . TYR A 1 271 ? -4.172 -9.080 -22.311 1.00 97.00 271 TYR A O 1
ATOM 2266 N N . ILE A 1 272 ? -2.400 -10.359 -21.780 1.00 97.31 272 ILE A N 1
ATOM 2267 C CA . ILE A 1 272 ? -1.526 -9.841 -22.835 1.00 97.31 272 ILE A CA 1
ATOM 2268 C C . ILE A 1 272 ? -1.911 -10.534 -24.154 1.00 97.31 272 ILE A C 1
ATOM 2270 O O . ILE A 1 272 ? -2.151 -11.744 -24.145 1.00 97.31 272 ILE A O 1
ATOM 2274 N N . PRO A 1 273 ? -1.998 -9.797 -25.281 1.00 96.38 273 PRO A N 1
ATOM 2275 C CA . PRO A 1 273 ? -2.265 -10.386 -26.591 1.00 96.38 273 PRO A CA 1
ATOM 2276 C C . PRO A 1 273 ? -1.376 -11.603 -26.883 1.00 96.38 273 PRO A C 1
ATOM 2278 O O . PRO A 1 273 ? -0.172 -11.580 -26.630 1.00 96.38 273 PRO A O 1
ATOM 2281 N N . LYS A 1 274 ? -1.980 -12.683 -27.397 1.00 93.69 274 LYS A N 1
ATOM 2282 C CA . LYS A 1 274 ? -1.323 -13.997 -27.558 1.00 93.69 274 LYS A CA 1
ATOM 2283 C C . LYS A 1 274 ? -0.139 -13.981 -28.532 1.00 93.69 274 LYS A C 1
ATOM 2285 O O . LYS A 1 274 ? 0.724 -14.846 -28.452 1.00 93.69 274 LYS A O 1
ATOM 2290 N N . ASP A 1 275 ? -0.112 -13.022 -29.449 1.00 93.62 275 ASP A N 1
ATOM 2291 C CA . ASP A 1 275 ? 0.958 -12.786 -30.418 1.00 93.62 275 ASP A CA 1
ATOM 2292 C C . ASP A 1 275 ? 2.208 -12.136 -29.796 1.00 93.62 275 ASP A C 1
ATOM 2294 O O . ASP A 1 275 ? 3.265 -12.081 -30.427 1.00 93.62 275 ASP A O 1
ATOM 2298 N N . ILE A 1 276 ? 2.122 -11.681 -28.542 1.00 96.38 276 ILE A N 1
ATOM 2299 C CA . ILE A 1 276 ? 3.232 -11.072 -27.815 1.00 96.38 276 ILE A CA 1
ATOM 2300 C C . ILE A 1 276 ? 3.896 -12.109 -26.913 1.00 96.38 276 ILE A C 1
ATOM 2302 O O . ILE A 1 276 ? 3.345 -12.542 -25.897 1.00 96.38 276 ILE A O 1
ATOM 2306 N N . ASN A 1 277 ? 5.144 -12.448 -27.242 1.00 92.88 277 ASN A N 1
ATOM 2307 C CA . ASN A 1 277 ? 5.954 -13.302 -26.383 1.00 92.88 277 ASN A CA 1
ATOM 2308 C C . ASN A 1 277 ? 6.211 -12.610 -25.032 1.00 92.88 277 ASN A C 1
ATOM 2310 O O . ASN A 1 277 ? 6.814 -11.533 -24.970 1.00 92.88 277 ASN A O 1
ATOM 2314 N N . THR A 1 278 ? 5.745 -13.243 -23.958 1.00 96.38 278 THR A N 1
ATOM 2315 C CA . THR A 1 278 ? 5.770 -12.702 -22.599 1.00 96.38 278 THR A CA 1
ATOM 2316 C C . THR A 1 278 ? 6.623 -13.580 -21.699 1.00 96.38 278 THR A C 1
ATOM 2318 O O . THR A 1 278 ? 6.368 -14.775 -21.561 1.00 96.38 278 THR A O 1
ATOM 2321 N N . VAL A 1 279 ? 7.586 -12.969 -21.012 1.00 97.12 279 VAL A N 1
ATOM 2322 C CA . VAL A 1 279 ? 8.373 -13.634 -19.969 1.00 97.12 279 VAL A CA 1
ATOM 2323 C C . VAL A 1 279 ? 7.699 -13.410 -18.617 1.00 97.12 279 VAL A C 1
ATOM 2325 O O . VAL A 1 279 ? 7.315 -12.290 -18.284 1.00 97.12 279 VAL A O 1
ATOM 2328 N N . ILE A 1 280 ? 7.546 -14.466 -17.822 1.00 96.06 280 ILE A N 1
ATOM 2329 C CA . ILE A 1 280 ? 6.950 -14.381 -16.484 1.00 96.06 280 ILE A CA 1
ATOM 2330 C C . ILE A 1 280 ? 8.073 -14.255 -15.447 1.00 96.06 280 ILE A C 1
ATOM 2332 O O . ILE A 1 280 ? 9.073 -14.967 -15.520 1.00 96.06 280 ILE A O 1
ATOM 2336 N N . ALA A 1 281 ? 7.923 -13.327 -14.503 1.00 92.25 281 ALA A N 1
ATOM 2337 C CA . ALA A 1 281 ? 8.843 -13.170 -13.381 1.00 92.25 281 ALA A CA 1
ATOM 2338 C C . ALA A 1 281 ? 8.820 -14.398 -12.454 1.00 92.25 281 ALA A C 1
ATOM 2340 O O . ALA A 1 281 ? 7.808 -15.089 -12.347 1.00 92.25 281 ALA A O 1
ATOM 2341 N N . ASP A 1 282 ? 9.920 -14.642 -11.741 1.00 83.62 282 ASP A N 1
ATOM 2342 C CA . ASP A 1 282 ? 10.050 -15.824 -10.873 1.00 83.62 282 ASP A CA 1
ATOM 2343 C C . ASP A 1 282 ? 9.107 -15.767 -9.664 1.00 83.62 282 ASP A C 1
ATOM 2345 O O . ASP A 1 282 ? 8.713 -16.794 -9.117 1.00 83.62 282 ASP A O 1
ATOM 2349 N N . ASN A 1 283 ? 8.737 -14.559 -9.234 1.00 82.31 283 ASN A N 1
ATOM 2350 C CA . ASN A 1 283 ? 7.732 -14.340 -8.204 1.00 82.31 283 ASN A CA 1
ATOM 2351 C C . ASN A 1 283 ? 6.973 -13.024 -8.413 1.00 82.31 283 ASN A C 1
ATOM 2353 O O . ASN A 1 283 ? 7.363 -12.156 -9.196 1.00 82.31 283 ASN A O 1
ATOM 2357 N N . THR A 1 284 ? 5.896 -12.850 -7.648 1.00 82.88 284 THR A N 1
ATOM 2358 C CA . THR A 1 284 ? 4.980 -11.709 -7.746 1.00 82.88 284 THR A CA 1
ATOM 2359 C C . THR A 1 284 ? 5.498 -10.452 -7.034 1.00 82.88 284 THR A C 1
ATOM 2361 O O . THR A 1 284 ? 4.756 -9.785 -6.312 1.00 82.88 284 THR A O 1
ATOM 2364 N N . SER A 1 285 ? 6.778 -10.114 -7.209 1.00 81.31 285 SER A N 1
ATOM 2365 C CA . SER A 1 285 ? 7.374 -8.873 -6.700 1.00 81.31 285 SER A CA 1
ATOM 2366 C C . SER A 1 285 ? 7.869 -7.979 -7.834 1.00 81.31 285 SER A C 1
ATOM 2368 O O . SER A 1 285 ? 8.349 -8.450 -8.868 1.00 81.31 285 SER A O 1
ATOM 2370 N N . PHE A 1 286 ? 7.816 -6.657 -7.635 1.00 83.50 286 PHE A N 1
ATOM 2371 C CA . PHE A 1 286 ? 8.328 -5.711 -8.633 1.00 83.50 286 PHE A CA 1
ATOM 2372 C C . PHE A 1 286 ? 9.837 -5.870 -8.858 1.00 83.50 286 PHE A C 1
ATOM 2374 O O . PHE A 1 286 ? 10.296 -5.748 -9.990 1.00 83.50 286 PHE A O 1
ATOM 2381 N N . LYS A 1 287 ? 10.601 -6.198 -7.806 1.00 82.88 287 LYS A N 1
ATOM 2382 C CA . LYS A 1 287 ? 12.041 -6.473 -7.913 1.00 82.88 287 LYS A CA 1
ATOM 2383 C C . LYS A 1 287 ? 12.312 -7.691 -8.798 1.00 82.88 287 LYS A C 1
ATOM 2385 O O . LYS A 1 287 ? 13.154 -7.603 -9.682 1.00 82.88 287 LYS A O 1
ATOM 2390 N N . SER A 1 288 ? 11.567 -8.786 -8.620 1.00 82.69 288 SER A N 1
ATOM 2391 C CA . SER A 1 288 ? 11.698 -9.968 -9.485 1.00 82.69 288 SER A CA 1
ATOM 2392 C C . SER A 1 288 ? 11.375 -9.645 -10.944 1.00 82.69 288 SER A C 1
ATOM 2394 O O . SER A 1 288 ? 12.114 -10.058 -11.831 1.00 82.69 288 SER A O 1
ATOM 2396 N N . CYS A 1 289 ? 10.353 -8.822 -11.203 1.00 90.88 289 CYS A N 1
ATOM 2397 C CA . CYS A 1 289 ? 10.040 -8.380 -12.564 1.00 90.88 289 CYS A CA 1
ATOM 2398 C C . CYS A 1 289 ? 11.189 -7.591 -13.206 1.00 90.88 289 CYS A C 1
ATOM 2400 O O . CYS A 1 289 ? 11.518 -7.812 -14.369 1.00 90.88 289 CYS A O 1
ATOM 2402 N N . VAL A 1 290 ? 11.804 -6.667 -12.461 1.00 89.38 290 VAL A N 1
ATOM 2403 C CA . VAL A 1 290 ? 12.933 -5.875 -12.969 1.00 89.38 290 VAL A CA 1
ATOM 2404 C C . VAL A 1 290 ? 14.161 -6.751 -13.197 1.00 89.38 290 VAL A C 1
ATOM 2406 O O . VAL A 1 290 ? 14.785 -6.640 -14.249 1.00 89.38 290 VAL A O 1
ATOM 2409 N N . ASN A 1 291 ? 14.471 -7.664 -12.277 1.00 87.19 291 ASN A N 1
ATOM 2410 C CA . ASN A 1 291 ? 15.563 -8.622 -12.455 1.00 87.19 291 ASN A CA 1
ATOM 2411 C C . ASN A 1 291 ? 15.342 -9.486 -13.705 1.00 87.19 291 ASN A C 1
ATOM 2413 O O . ASN A 1 291 ? 16.223 -9.569 -14.557 1.00 87.19 291 ASN A O 1
ATOM 2417 N N . LYS A 1 292 ? 14.124 -10.008 -13.899 1.00 91.94 292 LYS A N 1
ATOM 2418 C CA . LYS A 1 292 ? 13.769 -10.768 -15.104 1.00 91.94 292 LYS A CA 1
ATOM 2419 C C . LYS A 1 292 ? 13.926 -9.936 -16.379 1.00 91.94 292 LYS A C 1
ATOM 2421 O O . LYS A 1 292 ? 14.417 -10.427 -17.395 1.00 91.94 292 LYS A O 1
ATOM 2426 N N . ALA A 1 293 ? 13.565 -8.653 -16.331 1.00 94.50 293 ALA A N 1
ATOM 2427 C CA . ALA A 1 293 ? 13.800 -7.729 -17.437 1.00 94.50 293 ALA A CA 1
ATOM 2428 C C . ALA A 1 293 ? 15.303 -7.534 -17.718 1.00 94.50 293 ALA A C 1
ATOM 2430 O O . ALA A 1 293 ? 15.702 -7.362 -18.867 1.00 94.50 293 ALA A O 1
ATOM 2431 N N . LEU A 1 294 ? 16.164 -7.555 -16.702 1.00 90.94 294 LEU A N 1
ATOM 2432 C CA . LEU A 1 294 ? 17.609 -7.427 -16.892 1.00 90.94 294 LEU A CA 1
ATOM 2433 C C . LEU A 1 294 ? 18.243 -8.658 -17.538 1.00 90.94 294 LEU A C 1
ATOM 2435 O O . LEU A 1 294 ? 19.145 -8.463 -18.355 1.00 90.94 294 LEU A O 1
ATOM 2439 N N . GLU A 1 295 ? 17.750 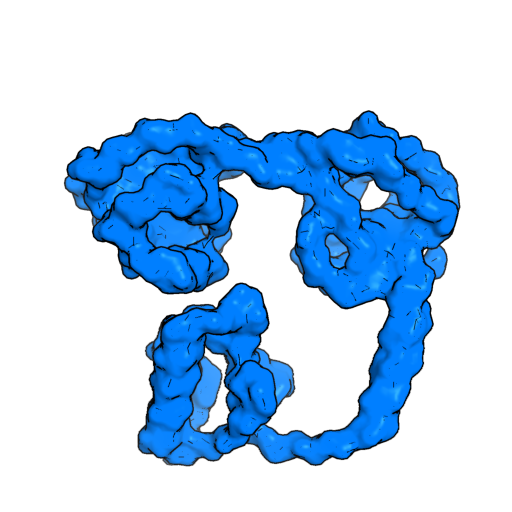-9.849 -17.187 1.00 91.88 295 GLU A N 1
ATOM 2440 C CA . GLU A 1 295 ? 18.150 -11.163 -17.718 1.00 91.88 295 GLU A CA 1
ATOM 2441 C C . GLU A 1 295 ? 17.672 -11.391 -19.158 1.00 91.88 295 GLU A C 1
ATOM 2443 O O . GLU A 1 295 ? 18.343 -12.046 -19.951 1.00 91.88 295 GLU A O 1
ATOM 2448 N N . THR A 1 296 ? 16.506 -10.844 -19.506 1.00 87.81 296 THR A N 1
ATOM 2449 C CA . THR A 1 296 ? 15.927 -10.977 -20.848 1.00 87.81 296 THR A CA 1
ATOM 2450 C C . THR A 1 296 ? 16.691 -10.085 -21.821 1.00 87.81 296 THR A C 1
ATOM 2452 O O . THR A 1 296 ? 16.723 -8.875 -21.612 1.00 87.81 296 THR A O 1
ATOM 2455 N N . ASN A 1 297 ? 17.284 -10.633 -22.883 1.00 74.19 297 ASN A N 1
ATOM 2456 C CA . ASN A 1 297 ? 17.929 -9.832 -23.934 1.00 74.19 297 ASN A CA 1
ATOM 2457 C C . ASN A 1 297 ? 16.908 -9.160 -24.861 1.00 74.19 297 ASN A C 1
ATOM 2459 O O . ASN A 1 297 ? 15.976 -9.841 -25.355 1.00 74.19 297 ASN A O 1
#

Secondary structure (DSSP, 8-state):
----HHHHHHHTT-SSEEEETTTTEEEE-TT--SHHHHHHHHHHHHHHHHTT---EE-TTS-EESS--PPPHHHHHHHHHHHHHHHTS-EEESSS---TTEEE---EEEEE------GGG-SEEEES-HHHHHHHHHH-GGGGGS-EEESSHHHHHHHHHTT--EEEE-SS-SHHHHHHHHHHHHTT--EEEEEESS--S-HHHHHHHTT--EEEEEEEEEEE-GGGGG----TT-EEEE-SHHHHHHHHTT-PPPTT-EEEESSHHHHTTS-TTS-EEEPSSSSHHHHHHHHHH--

Sequence (297 aa):
MNINIKEFIKSLNLIFYEFDSKENSLIKDVDYSNKHTKLEFFKITYYLSKERIPFNVVKDKTITFKETSFNIKEKFSIFIENFKNNSKNIFLLNDKKVQWAKNIPLFKITFINKEIDFTKYDAIVFTSKNAIKAINSINKNWKKIPSYVISEQTAKLVKDLDGKLEYISKTKHGNEFAYEILNLLKGKKVLYLRGEEIVSDFLEIMKDNSIDCKDEIIYKNSFNEKVKKVKIPKNSKIIFTSPSTVKYFFKIFSWDKSYKAISIGKTTAQYIPKDINTVIADNTSFKSCVNKALETN

Organism: NCBI:txid2654171

Radius of gyration: 22.57 Å; chains: 1; bounding box: 62×34×61 Å

InterPro domains:
  IPR003754 Tetrapyrrole biosynthesis, uropor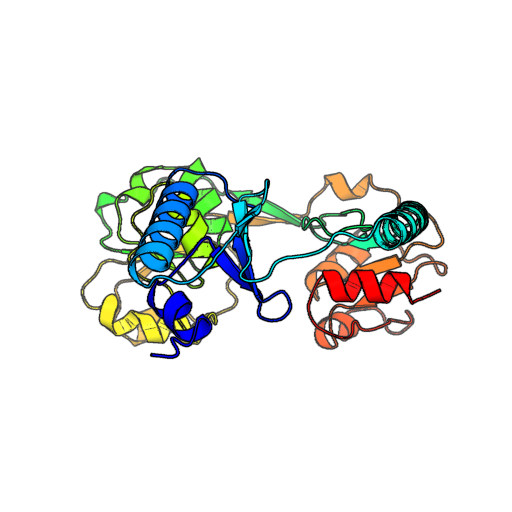phyrinogen III synthase [PF02602] (105-290)
  IPR003754 Tetrapyrrole biosynthesis, uroporphyrinogen III synthase [cd06578] (104-288)
  IPR036108 Tetrapyrrole biosynthesis, uroporphyrinogen III synthase superfamily [G3DSA:3.40.50.10090] (111-294)
  IPR036108 Tetrapyrrole biosynthesis, uroporphyrinogen III synthase superfamily [G3DSA:3.40.50.10090] (112-218)
  IPR036108 Tetrapyrrole biosynthesis, uroporphyrinogen III synthase superfamily [SSF69618] (102-294)
  IPR039793 Uroporphyrinogen-III synthase [PTHR12390] (119-275)

pLDDT: mean 87.58, std 11.32, range [44.75, 98.62]